Protein AF-A0A2E3WMD5-F1 (afdb_monomer_lite)

Radius of gyration: 21.31 Å; chains: 1; bounding box: 66×45×69 Å

Sequence (308 aa):
MGFLNPSPIIGAVLIILFISLAVFFFYGVFQRGEKFKSMISMIIFATVGFQLFHVFEHGLQLGYWTFNPDAKPWLTPWAESGVSGLAYFCDLTGTQLSKVNKCGAELLHLVGNGIYLVGVSAMFIVAKRSNIKDPVFSGNLFFQGFHFVEHCTLTLTLLINGKAWGFSTLFGQLSGSELSTYRVWWHFSINAIATILGILALRRLYLGSHLSVSPDTGAKLLGERRLNLAWIIAIGVTVLEGPPLLIANLTGEPASQELLARNFLLQDIFDKGEWWQVFDPYVIAAILSVAFLFRRLNRQKMPNPLPH

Foldseek 3Di:
DDPDPCLQVLQVVLVCVLVVLLVLLVVLLPDDDLSNQASLLVLLVVLLVLLVVVLVQLVVQLVVCVVPLQDFRDGDPSLQSQLSNNLVVLVVLVQPPVLSSVLSNLVSQLSSLSSNLSNLVSLLSLCVVVVNPACLSVLLNLLSVLSNVLSVQQNVCCSPVVGGAGVLCLGVQFDHSLSRLSNSLVSSLSSVLSSVSSVVSSVVCALVVSHSHHDDPVVVPPDDDPDLSLVVSVCSCCVRNVVSNVCSVVPPDGPDPPPPPPDDDDPPPDDDDDPCSCVPVSVVVVVVSSVVSSCSNVVSPDPDDPDD

pLDDT: mean 80.72, std 16.62, range [39.62, 98.62]

Structure (mmCIF, N/CA/C/O backbone):
data_AF-A0A2E3WMD5-F1
#
_entry.id   AF-A0A2E3WMD5-F1
#
loop_
_atom_site.group_PDB
_atom_site.id
_atom_site.type_symbol
_atom_site.label_atom_id
_atom_site.label_alt_id
_atom_site.label_comp_id
_atom_site.label_asym_id
_atom_site.label_entity_id
_atom_site.label_seq_id
_atom_site.pdbx_PDB_ins_code
_atom_site.Cartn_x
_atom_site.Cartn_y
_atom_site.Cartn_z
_atom_site.occupancy
_atom_site.B_iso_or_equiv
_atom_site.auth_seq_id
_atom_site.auth_comp_id
_atom_site.auth_asym_id
_atom_site.auth_atom_id
_atom_site.pdbx_PDB_model_num
ATOM 1 N N . MET A 1 1 ? 5.194 23.530 -28.597 1.00 43.78 1 MET A N 1
ATOM 2 C CA . MET A 1 1 ? 5.094 22.826 -27.301 1.00 43.78 1 MET A CA 1
ATOM 3 C C . MET A 1 1 ? 3.794 23.279 -26.656 1.00 43.78 1 MET A C 1
ATOM 5 O O . MET A 1 1 ? 3.679 24.447 -26.316 1.00 43.78 1 MET A O 1
ATOM 9 N N . GLY A 1 2 ? 2.764 22.431 -26.701 1.00 44.19 2 GLY A N 1
ATOM 10 C CA . GLY A 1 2 ? 1.379 22.821 -26.416 1.00 44.19 2 GLY A CA 1
ATOM 11 C C . GLY A 1 2 ? 1.118 23.019 -24.924 1.00 44.19 2 GLY A C 1
ATOM 12 O O . GLY A 1 2 ? 1.500 22.184 -24.113 1.00 44.19 2 GLY A O 1
ATOM 13 N N . PHE A 1 3 ? 0.435 24.108 -24.584 1.00 45.88 3 PHE A N 1
ATOM 14 C CA . PHE A 1 3 ? 0.128 24.591 -23.231 1.00 45.88 3 PHE A CA 1
ATOM 15 C C . PHE A 1 3 ? -0.796 23.692 -22.378 1.00 45.88 3 PHE A C 1
ATOM 17 O O . PHE A 1 3 ? -1.271 24.127 -21.335 1.00 45.88 3 PHE A O 1
ATOM 24 N N . LEU A 1 4 ? -1.054 22.443 -22.772 1.00 59.22 4 LEU A N 1
ATOM 25 C CA . LEU A 1 4 ? -1.943 21.527 -22.051 1.00 59.22 4 LEU A CA 1
ATOM 26 C C . LEU A 1 4 ? -1.361 20.108 -22.029 1.00 59.22 4 LEU A C 1
ATOM 28 O O . LEU A 1 4 ? -1.979 19.175 -22.529 1.00 59.22 4 LEU A O 1
ATOM 32 N N . ASN A 1 5 ? -0.160 19.923 -21.472 1.00 68.19 5 ASN A N 1
ATOM 33 C CA . ASN A 1 5 ? 0.212 18.592 -20.992 1.00 68.19 5 ASN A CA 1
ATOM 34 C C . ASN A 1 5 ? -0.546 18.375 -19.668 1.00 68.19 5 ASN A C 1
ATOM 36 O O . ASN A 1 5 ? -0.239 19.076 -18.705 1.00 68.19 5 ASN A O 1
ATOM 40 N N . PRO A 1 6 ? -1.543 17.473 -19.589 1.00 78.62 6 PRO A N 1
ATOM 41 C CA . PRO A 1 6 ? -2.299 17.255 -18.357 1.00 78.62 6 PRO A CA 1
ATOM 42 C C . PRO A 1 6 ? -1.483 16.509 -17.292 1.00 78.62 6 PRO A C 1
ATOM 44 O O . PRO A 1 6 ? -1.879 16.489 -16.128 1.00 78.62 6 PRO A O 1
ATOM 47 N N . SER A 1 7 ? -0.341 15.916 -17.654 1.00 80.25 7 SER A N 1
ATOM 48 C CA . SER A 1 7 ? 0.441 15.059 -16.755 1.00 80.25 7 SER A CA 1
ATOM 49 C C . SER A 1 7 ? 0.840 15.769 -15.450 1.00 80.25 7 SER A C 1
ATOM 51 O O . SER A 1 7 ? 0.506 15.246 -14.386 1.00 80.25 7 SER A O 1
ATOM 53 N N . PRO A 1 8 ? 1.437 16.981 -15.455 1.00 87.12 8 PRO A N 1
ATOM 54 C CA . PRO A 1 8 ? 1.790 17.683 -14.217 1.00 87.12 8 PRO A CA 1
ATOM 55 C C . PRO A 1 8 ? 0.585 17.944 -13.306 1.00 87.12 8 PRO A C 1
ATOM 57 O O . PRO A 1 8 ? 0.711 17.895 -12.084 1.00 87.12 8 PRO A O 1
ATOM 60 N N . ILE A 1 9 ? -0.594 18.184 -13.892 1.00 89.38 9 ILE A N 1
ATOM 61 C CA . ILE A 1 9 ? -1.838 18.403 -13.144 1.00 89.38 9 ILE A CA 1
ATOM 62 C C . ILE A 1 9 ? -2.244 17.114 -12.428 1.00 89.38 9 ILE A C 1
ATOM 64 O O . ILE A 1 9 ? -2.559 17.155 -11.243 1.00 89.38 9 ILE A O 1
ATOM 68 N N . ILE A 1 10 ? -2.184 15.964 -13.105 1.00 89.75 10 ILE A N 1
ATOM 69 C CA . ILE A 1 10 ? -2.494 14.660 -12.499 1.00 89.75 10 ILE A CA 1
ATOM 70 C C . ILE A 1 10 ? -1.530 14.358 -11.346 1.00 89.75 10 ILE A C 1
ATOM 72 O O . ILE A 1 10 ? -1.974 13.995 -10.257 1.00 89.75 10 ILE A O 1
ATOM 76 N N . GLY A 1 11 ? -0.225 14.571 -11.547 1.00 90.88 11 GLY A N 1
ATOM 77 C CA . GLY A 1 11 ? 0.771 14.401 -10.487 1.00 90.88 11 GLY A CA 1
ATOM 78 C C . GLY A 1 11 ? 0.503 15.309 -9.282 1.00 90.88 11 GLY A C 1
ATOM 79 O O . GLY A 1 11 ? 0.499 14.842 -8.142 1.00 90.88 11 GLY A O 1
ATOM 80 N N . ALA A 1 12 ? 0.190 16.587 -9.523 1.00 92.69 12 ALA A N 1
ATOM 81 C CA . ALA A 1 12 ? -0.168 17.533 -8.468 1.00 92.69 12 ALA A CA 1
ATOM 82 C C . ALA A 1 12 ? -1.431 17.100 -7.711 1.00 92.69 12 ALA A C 1
ATOM 84 O O . ALA A 1 12 ? -1.450 17.148 -6.484 1.00 92.69 12 ALA A O 1
ATOM 85 N N . VAL A 1 13 ? -2.466 16.635 -8.417 1.00 92.88 13 VAL A N 1
ATOM 86 C CA . VAL A 1 13 ? -3.709 16.133 -7.810 1.00 92.88 13 VAL A CA 1
ATOM 87 C C . VAL A 1 13 ? -3.429 14.950 -6.885 1.00 92.88 13 VAL A C 1
ATOM 89 O O . VAL A 1 13 ? -3.945 14.931 -5.770 1.00 92.88 13 VAL A O 1
ATOM 92 N N . LEU A 1 14 ? -2.584 13.999 -7.293 1.00 94.06 14 LEU A N 1
ATOM 93 C CA . LEU A 1 14 ? -2.210 12.849 -6.461 1.00 94.06 14 LEU A CA 1
ATOM 94 C C . LEU A 1 14 ? -1.463 13.277 -5.187 1.00 94.06 14 LEU A C 1
ATOM 96 O O . LEU A 1 14 ? -1.790 12.815 -4.091 1.00 94.06 14 LEU A O 1
ATOM 100 N N . ILE A 1 15 ? -0.507 14.203 -5.311 1.00 94.75 15 ILE A N 1
ATOM 101 C CA . ILE A 1 15 ? 0.237 14.754 -4.168 1.00 94.75 15 ILE A CA 1
ATOM 102 C C . ILE A 1 15 ? -0.707 15.507 -3.219 1.00 94.75 15 ILE A C 1
ATOM 104 O O . ILE A 1 15 ? -0.694 15.271 -2.010 1.00 94.75 15 ILE A O 1
ATOM 108 N N . ILE A 1 16 ? -1.563 16.383 -3.756 1.00 96.06 16 ILE A N 1
ATOM 109 C CA . ILE A 1 16 ? -2.527 17.170 -2.976 1.00 96.06 16 ILE A CA 1
ATOM 110 C C . ILE A 1 16 ? -3.530 16.255 -2.278 1.00 96.06 16 ILE A C 1
ATOM 112 O O . ILE A 1 16 ? -3.842 16.497 -1.113 1.00 96.06 16 ILE A O 1
ATOM 116 N N . LEU A 1 17 ? -4.018 15.206 -2.945 1.00 93.94 17 LEU A N 1
ATOM 117 C CA . LEU A 1 17 ? -4.922 14.219 -2.357 1.00 93.94 17 LEU A CA 1
ATOM 118 C C . LEU A 1 17 ? -4.286 13.564 -1.129 1.00 93.94 17 LEU A C 1
ATOM 120 O O . LEU A 1 17 ? -4.902 13.533 -0.062 1.00 93.94 17 LEU A O 1
ATOM 124 N N . PHE A 1 18 ? -3.046 13.088 -1.258 1.00 96.44 18 PHE A N 1
ATOM 125 C CA . PHE A 1 18 ? -2.323 12.476 -0.147 1.00 96.44 18 PHE A CA 1
ATOM 126 C C . PHE A 1 18 ? -2.102 13.454 1.013 1.00 96.44 18 PHE A C 1
ATOM 128 O O . PHE A 1 18 ? -2.462 13.142 2.151 1.00 96.44 18 PHE A O 1
ATOM 135 N N . ILE A 1 19 ? -1.578 14.652 0.734 1.00 96.81 19 ILE A N 1
ATOM 136 C CA . ILE A 1 19 ? -1.328 15.675 1.762 1.00 96.81 19 ILE A CA 1
ATOM 137 C C . ILE A 1 19 ? -2.634 16.064 2.458 1.00 96.81 19 ILE A C 1
ATOM 139 O O . ILE A 1 19 ? -2.687 16.133 3.685 1.00 96.81 19 ILE A O 1
ATOM 143 N N . SER A 1 20 ? -3.704 16.271 1.692 1.00 94.69 20 SER A N 1
ATOM 144 C CA . SER A 1 20 ? -5.012 16.656 2.222 1.00 94.69 20 SER A CA 1
ATOM 145 C C . SER A 1 20 ? -5.575 15.571 3.139 1.00 94.69 20 SER A C 1
ATOM 147 O O . SER A 1 20 ? -6.008 15.878 4.248 1.00 94.69 20 SER A O 1
ATOM 149 N N . LEU A 1 21 ? -5.509 14.296 2.737 1.00 96.38 21 LEU A N 1
ATOM 150 C CA . LEU A 1 21 ? -5.908 13.170 3.588 1.00 96.38 21 LEU A CA 1
ATOM 151 C C . LEU A 1 21 ? -5.087 13.100 4.879 1.00 96.38 21 LEU A C 1
ATOM 153 O O . LEU A 1 21 ? -5.663 12.898 5.949 1.00 96.38 21 LEU A O 1
ATOM 157 N N . ALA A 1 22 ? -3.770 13.312 4.809 1.00 97.25 22 ALA A N 1
ATOM 158 C CA . ALA A 1 22 ? -2.912 13.350 5.991 1.00 97.25 22 ALA A CA 1
ATOM 159 C C . ALA A 1 22 ? -3.290 14.507 6.936 1.00 97.25 22 ALA A C 1
ATOM 161 O O . ALA A 1 22 ? -3.436 14.297 8.142 1.00 97.25 22 ALA A O 1
ATOM 162 N N . VAL A 1 23 ? -3.524 15.711 6.407 1.00 97.50 23 VAL A N 1
ATOM 163 C CA . VAL A 1 23 ? -3.964 16.880 7.189 1.00 97.50 23 VAL A CA 1
ATOM 164 C C . VAL A 1 23 ? -5.319 16.622 7.851 1.00 97.50 23 VAL A C 1
ATOM 166 O O . VAL A 1 23 ? -5.461 16.835 9.058 1.00 97.50 23 VAL A O 1
ATOM 169 N N . PHE A 1 24 ? -6.303 16.108 7.104 1.00 96.56 24 PHE A N 1
ATOM 170 C CA . PHE A 1 24 ? -7.614 15.753 7.656 1.00 96.56 24 PHE A CA 1
ATOM 171 C C . PHE A 1 24 ? -7.519 14.664 8.720 1.00 96.56 24 PHE A C 1
ATOM 173 O O . PHE A 1 24 ? -8.242 14.724 9.715 1.00 96.56 24 PHE A O 1
ATOM 180 N N . PHE A 1 25 ? -6.616 13.700 8.551 1.00 97.88 25 PHE A N 1
ATOM 181 C CA . PHE A 1 25 ? -6.327 12.694 9.563 1.00 97.88 25 PHE A CA 1
ATOM 182 C C . PHE A 1 25 ? -5.795 13.318 10.849 1.00 97.88 25 PHE A C 1
ATOM 184 O O . PHE A 1 25 ? -6.382 13.089 11.906 1.00 97.88 25 PHE A O 1
ATOM 191 N N . PHE A 1 26 ? -4.751 14.148 10.781 1.00 98.06 26 PHE A N 1
ATOM 192 C CA . PHE A 1 26 ? -4.213 14.806 11.973 1.00 98.06 26 PHE A CA 1
ATOM 193 C C . PHE A 1 26 ? -5.266 15.681 12.652 1.00 98.06 26 PHE A C 1
ATOM 195 O O . PHE A 1 26 ? -5.488 15.543 13.855 1.00 98.06 26 PHE A O 1
ATOM 202 N N . TYR A 1 27 ? -5.988 16.504 11.889 1.00 97.50 27 TYR A N 1
ATOM 203 C CA . TYR A 1 27 ? -7.092 17.307 12.416 1.00 97.50 27 TYR A CA 1
ATOM 204 C C . TYR A 1 27 ? -8.181 16.435 13.069 1.00 97.50 27 TYR A C 1
ATOM 206 O O . TYR A 1 27 ? -8.652 16.751 14.165 1.00 97.50 27 TYR A O 1
ATOM 214 N N . GLY A 1 28 ? -8.531 15.308 12.441 1.00 97.31 28 GLY A N 1
ATOM 215 C CA . GLY A 1 28 ? -9.488 14.319 12.936 1.00 97.31 28 GLY A CA 1
ATOM 216 C C . GLY A 1 28 ? -9.054 13.675 14.251 1.00 97.31 28 GLY A C 1
ATOM 217 O O . GLY A 1 28 ? -9.866 13.553 15.166 1.00 97.31 28 GLY A O 1
ATOM 218 N N . VAL A 1 29 ? -7.770 13.332 14.401 1.00 97.06 29 VAL A N 1
ATOM 219 C CA . VAL A 1 29 ? -7.211 12.755 15.635 1.00 97.06 29 VAL A CA 1
ATOM 220 C C . VAL A 1 29 ? -7.398 13.694 16.829 1.00 97.06 29 VAL A C 1
ATOM 222 O O . VAL A 1 29 ? -7.661 13.217 17.933 1.00 97.06 29 VAL A O 1
ATOM 225 N N . PHE A 1 30 ? -7.338 15.012 16.644 1.00 97.44 30 PHE A N 1
ATOM 226 C CA . PHE A 1 30 ? -7.562 15.967 17.737 1.00 97.44 30 PHE A CA 1
ATOM 227 C C . PHE A 1 30 ? -9.041 16.178 18.097 1.00 97.44 30 PHE A C 1
ATOM 229 O O . PHE A 1 30 ? -9.336 16.740 19.154 1.00 97.44 30 PHE A O 1
ATOM 236 N N . GLN A 1 31 ? -9.979 15.685 17.285 1.00 97.81 31 GLN A N 1
ATOM 237 C CA . GLN A 1 31 ? -11.404 15.758 17.600 1.00 97.81 31 GLN A CA 1
ATOM 238 C C . GLN A 1 31 ? -11.807 14.777 18.712 1.00 97.81 31 GLN A C 1
ATOM 240 O O . GLN A 1 31 ? -11.095 13.824 19.056 1.00 97.81 31 GLN A O 1
ATOM 245 N N . ARG A 1 32 ? -13.007 14.998 19.262 1.00 95.75 32 ARG A N 1
ATOM 246 C CA . ARG A 1 32 ? -13.639 14.160 20.293 1.00 95.75 32 ARG A CA 1
ATOM 247 C C . ARG A 1 32 ? -15.078 13.799 19.911 1.00 95.75 32 ARG A C 1
ATOM 249 O O . ARG A 1 32 ? -15.679 14.445 19.052 1.00 95.75 32 ARG A O 1
ATOM 256 N N . GLY A 1 33 ? -15.619 12.772 20.567 1.00 95.00 33 GLY A N 1
ATOM 257 C CA . GLY A 1 33 ? -17.015 12.348 20.417 1.00 95.00 33 GLY A CA 1
ATOM 258 C C . GLY A 1 33 ? -17.391 11.989 18.977 1.00 95.00 33 GLY A C 1
ATOM 259 O O . GLY A 1 33 ? -16.613 11.364 18.256 1.00 95.00 33 GLY A O 1
ATOM 260 N N . GLU A 1 34 ? -18.579 12.415 18.552 1.00 93.94 34 GLU A N 1
ATOM 261 C CA . GLU A 1 34 ? -19.132 12.092 17.230 1.00 93.94 34 GLU A CA 1
ATOM 262 C C . GLU A 1 34 ? -18.363 12.736 16.069 1.00 93.94 34 GLU A C 1
ATOM 264 O O . GLU A 1 34 ? -18.232 12.128 15.007 1.00 93.94 34 GLU A O 1
ATOM 269 N N . LYS A 1 35 ? -17.755 13.915 16.276 1.00 94.81 35 LYS A N 1
ATOM 270 C CA . LYS A 1 35 ? -16.901 14.548 15.255 1.00 94.81 35 LYS A CA 1
ATOM 271 C C . LYS A 1 35 ? -15.685 13.681 14.926 1.00 94.81 35 LYS A C 1
ATOM 273 O O . LYS A 1 35 ? -15.398 13.462 13.753 1.00 94.81 35 LYS A O 1
ATOM 278 N N . PHE A 1 36 ? -15.018 13.138 15.951 1.00 96.31 36 PHE A N 1
ATOM 279 C CA . PHE A 1 36 ? -13.919 12.183 15.770 1.00 96.31 36 PHE A CA 1
ATOM 280 C C . PHE A 1 36 ? -14.379 10.950 14.993 1.00 96.31 36 PHE A C 1
ATOM 282 O O . PHE A 1 36 ? -13.765 10.603 13.987 1.00 96.31 36 PHE A O 1
ATOM 289 N N . LYS A 1 37 ? -15.473 10.310 15.432 1.00 94.38 37 LYS A N 1
ATOM 290 C CA . LYS A 1 37 ? -15.985 9.099 14.781 1.00 94.38 37 LYS A CA 1
ATOM 291 C C . LYS A 1 37 ? -16.317 9.348 13.316 1.00 94.38 37 LYS A C 1
ATOM 293 O O . LYS A 1 37 ? -15.873 8.574 12.478 1.00 94.38 37 LYS A O 1
ATOM 298 N N . SER A 1 38 ? -17.050 10.417 13.006 1.00 94.81 38 SER A N 1
ATOM 299 C CA . SER A 1 38 ? -17.464 10.743 11.638 1.00 94.81 38 SER A CA 1
ATOM 300 C C . SER A 1 38 ? -16.264 10.964 10.717 1.00 94.81 38 SER A C 1
ATOM 302 O O . SER A 1 38 ? -16.113 10.275 9.707 1.00 94.81 38 SER A O 1
ATOM 304 N N . MET A 1 39 ? -15.345 11.844 11.119 1.00 96.38 39 MET A N 1
ATOM 305 C CA . MET A 1 39 ? -14.166 12.169 10.319 1.00 96.38 39 MET A CA 1
ATOM 306 C C . MET A 1 39 ? -13.254 10.967 10.095 1.00 96.38 39 MET A C 1
ATOM 308 O O . MET A 1 39 ? -12.830 10.701 8.972 1.00 96.38 39 MET A O 1
ATOM 312 N N . ILE A 1 40 ? -12.957 10.226 11.161 1.00 97.31 40 ILE A N 1
ATOM 313 C CA . ILE A 1 40 ? -12.068 9.074 11.071 1.00 97.31 40 ILE A CA 1
ATOM 314 C C . ILE A 1 40 ? -12.726 7.933 10.292 1.00 97.31 40 ILE A C 1
ATOM 316 O O . ILE A 1 40 ? -12.045 7.281 9.507 1.00 97.31 40 ILE A O 1
ATOM 320 N N . SER A 1 41 ? -14.041 7.731 10.423 1.00 95.88 41 SER A N 1
ATOM 321 C CA . SER A 1 41 ? -14.763 6.740 9.614 1.00 95.88 41 SER A CA 1
ATOM 322 C C . SER A 1 41 ? -14.680 7.076 8.129 1.00 95.88 41 SER A C 1
ATOM 324 O O . SER A 1 41 ? -14.338 6.205 7.338 1.00 95.88 41 SER A O 1
ATOM 326 N N . MET A 1 42 ? -14.913 8.338 7.752 1.00 96.25 42 MET A N 1
ATOM 327 C CA . MET A 1 42 ? -14.782 8.793 6.364 1.00 96.25 42 MET A CA 1
ATOM 328 C C . MET A 1 42 ? -13.378 8.517 5.805 1.00 96.25 42 MET A C 1
ATOM 330 O O . MET A 1 42 ? -13.257 7.968 4.713 1.00 96.25 42 MET A O 1
ATOM 334 N N . ILE A 1 43 ? -12.324 8.826 6.569 1.00 97.62 43 ILE A N 1
ATOM 335 C CA . ILE A 1 43 ? -10.935 8.542 6.173 1.00 97.62 43 ILE A CA 1
ATOM 336 C C . ILE A 1 43 ? -10.713 7.037 5.999 1.00 97.62 43 ILE A C 1
ATOM 338 O O . ILE A 1 43 ? -10.148 6.620 4.990 1.00 97.62 43 ILE A O 1
ATOM 342 N N . ILE A 1 44 ? -11.168 6.213 6.948 1.00 98.00 44 ILE A N 1
ATOM 343 C CA . ILE A 1 44 ? -11.022 4.754 6.879 1.00 98.00 44 ILE A CA 1
ATOM 344 C C . ILE A 1 44 ? -11.715 4.202 5.625 1.00 98.00 44 ILE A C 1
ATOM 346 O O . ILE A 1 44 ? -11.096 3.453 4.876 1.00 98.00 44 ILE A O 1
ATOM 350 N N . PHE A 1 45 ? -12.965 4.586 5.355 1.00 96.31 45 PHE A N 1
ATOM 351 C CA . PHE A 1 45 ? -13.688 4.102 4.175 1.00 96.31 45 PHE A CA 1
ATOM 352 C C . PHE A 1 45 ? -13.045 4.569 2.865 1.00 96.31 45 PHE A C 1
ATOM 354 O O . PHE A 1 45 ? -12.867 3.755 1.961 1.00 96.31 45 PHE A O 1
ATOM 361 N N . ALA A 1 46 ? -12.642 5.841 2.771 1.00 95.25 46 ALA A N 1
ATOM 362 C CA . ALA A 1 46 ? -11.991 6.375 1.576 1.00 95.25 46 ALA A CA 1
ATOM 363 C C . ALA A 1 46 ? -10.662 5.662 1.275 1.00 95.25 46 ALA A C 1
ATOM 365 O O . ALA A 1 46 ? -10.411 5.256 0.144 1.00 95.25 46 ALA A O 1
ATOM 366 N N . THR A 1 47 ? -9.826 5.461 2.294 1.00 97.69 47 THR A N 1
ATOM 367 C CA . THR A 1 47 ? -8.502 4.832 2.146 1.00 97.69 47 THR A CA 1
ATOM 368 C C . THR A 1 47 ? -8.579 3.324 1.905 1.00 97.69 47 THR A C 1
ATOM 370 O O . THR A 1 47 ? -7.793 2.801 1.119 1.00 97.69 47 THR A O 1
ATOM 373 N N . VAL A 1 48 ? -9.542 2.614 2.506 1.00 96.75 48 VAL A N 1
ATOM 374 C CA . VAL A 1 48 ? -9.801 1.198 2.186 1.00 96.75 48 VAL A CA 1
ATOM 375 C C . VAL A 1 48 ? -10.361 1.054 0.770 1.00 96.75 48 VAL A C 1
ATOM 377 O O . VAL A 1 48 ? -9.927 0.168 0.040 1.00 96.75 48 VAL A O 1
ATOM 380 N N . GLY A 1 49 ? -11.271 1.940 0.349 1.00 93.88 49 GLY A N 1
ATOM 381 C CA . GLY A 1 49 ? -11.767 1.981 -1.030 1.00 93.88 49 GLY A CA 1
ATOM 382 C C . GLY A 1 49 ? -10.645 2.218 -2.044 1.00 93.88 49 GLY A C 1
ATOM 383 O O . GLY A 1 49 ? -10.547 1.498 -3.035 1.00 93.88 49 GLY A O 1
ATOM 384 N N . PHE A 1 50 ? -9.745 3.162 -1.754 1.00 95.44 50 PHE A N 1
ATOM 385 C CA . PHE A 1 50 ? -8.537 3.387 -2.548 1.00 95.44 50 PHE A CA 1
ATOM 386 C C . PHE A 1 50 ? -7.662 2.129 -2.624 1.00 95.44 50 PHE A C 1
ATOM 388 O O . PHE A 1 50 ? -7.251 1.735 -3.710 1.00 95.44 50 PHE A O 1
ATOM 395 N N . GLN A 1 51 ? -7.418 1.459 -1.494 1.00 96.75 51 GLN A N 1
ATOM 396 C CA . GLN A 1 51 ? -6.591 0.253 -1.467 1.00 96.75 51 GLN A CA 1
ATOM 397 C C . GLN A 1 51 ? -7.207 -0.906 -2.262 1.00 96.75 51 GLN A C 1
ATOM 399 O O . GLN A 1 51 ? -6.477 -1.637 -2.926 1.00 96.75 51 GLN A O 1
ATOM 404 N N . LEU A 1 52 ? -8.535 -1.061 -2.241 1.00 95.06 52 LEU A N 1
ATOM 405 C CA . LEU A 1 52 ? -9.239 -2.042 -3.074 1.00 95.06 52 LEU A CA 1
ATOM 406 C C . LEU A 1 52 ? -9.005 -1.785 -4.567 1.00 95.06 52 LEU A C 1
ATOM 408 O O . LEU A 1 52 ? -8.747 -2.720 -5.322 1.00 95.06 52 LEU A O 1
ATOM 412 N N . PHE A 1 53 ? -9.056 -0.522 -4.990 1.00 94.25 53 PHE A N 1
ATOM 413 C CA . PHE A 1 53 ? -8.723 -0.147 -6.361 1.00 94.25 53 PHE A CA 1
ATOM 414 C C . PHE A 1 53 ? -7.236 -0.379 -6.676 1.00 94.25 53 PHE A C 1
ATOM 416 O O . PHE A 1 53 ? -6.906 -0.898 -7.738 1.00 94.25 53 PHE A O 1
ATOM 423 N N . HIS A 1 54 ? -6.341 -0.057 -5.742 1.00 94.50 54 HIS A N 1
ATOM 424 C CA . HIS A 1 54 ? -4.896 -0.229 -5.898 1.00 94.50 54 HIS A CA 1
ATOM 425 C C . HIS A 1 54 ? -4.495 -1.704 -6.061 1.00 94.50 54 HIS A C 1
ATOM 427 O O . HIS A 1 54 ? -3.748 -2.042 -6.974 1.00 94.50 54 HIS A O 1
ATOM 433 N N . VAL A 1 55 ? -5.034 -2.610 -5.235 1.00 94.19 55 VAL A N 1
ATOM 434 C CA . VAL A 1 55 ? -4.781 -4.053 -5.395 1.00 94.19 55 VAL A CA 1
ATOM 435 C C . VAL A 1 55 ? -5.425 -4.609 -6.666 1.00 94.19 55 VAL A C 1
ATOM 437 O O . VAL A 1 55 ? -4.858 -5.503 -7.288 1.00 94.19 55 VAL A O 1
ATOM 440 N N . PHE A 1 56 ? -6.582 -4.081 -7.080 1.00 93.44 56 PHE A N 1
ATOM 441 C CA . PHE A 1 56 ? -7.198 -4.448 -8.354 1.00 93.44 56 PHE A CA 1
ATOM 442 C C . PHE A 1 56 ? -6.298 -4.072 -9.535 1.00 93.44 56 PHE A C 1
ATOM 444 O O . PHE A 1 56 ? -6.093 -4.894 -10.422 1.00 93.44 56 PHE A O 1
ATOM 451 N N . GLU A 1 57 ? -5.714 -2.873 -9.518 1.00 93.06 57 GLU A N 1
ATOM 452 C CA . GLU A 1 57 ? -4.765 -2.417 -10.535 1.00 93.06 57 GLU A CA 1
ATOM 453 C C . GLU A 1 57 ? -3.554 -3.359 -10.620 1.00 93.06 57 GLU A C 1
ATOM 455 O O . GLU A 1 57 ? -3.281 -3.900 -11.691 1.00 93.06 57 GLU A O 1
ATOM 460 N N . HIS A 1 58 ? -2.937 -3.690 -9.483 1.00 93.75 58 HIS A N 1
ATOM 461 C CA . HIS A 1 58 ? -1.867 -4.687 -9.433 1.00 93.75 58 HIS A CA 1
ATOM 462 C C . HIS A 1 58 ? -2.313 -6.075 -9.909 1.00 93.75 58 HIS A C 1
ATOM 464 O O . HIS A 1 58 ? -1.540 -6.781 -10.550 1.00 93.75 58 HIS A O 1
ATOM 470 N N . GLY A 1 59 ? -3.558 -6.468 -9.635 1.00 92.19 59 GLY A N 1
ATOM 471 C CA . GLY A 1 59 ? -4.141 -7.706 -10.147 1.00 92.19 59 GLY A CA 1
ATOM 472 C C . GLY A 1 59 ? -4.262 -7.712 -11.672 1.00 92.19 59 GLY A C 1
ATOM 473 O O . GLY A 1 59 ? -3.994 -8.736 -12.298 1.00 92.19 59 GLY A O 1
ATOM 474 N N . LEU A 1 60 ? -4.601 -6.574 -12.287 1.00 90.25 60 LEU A N 1
ATOM 475 C CA . LEU A 1 60 ? -4.608 -6.429 -13.743 1.00 90.25 60 LEU A CA 1
ATOM 476 C C . LEU A 1 60 ? -3.185 -6.489 -14.322 1.00 90.25 60 LEU A C 1
ATOM 478 O O . LEU A 1 60 ? -2.979 -7.167 -15.328 1.00 90.25 60 LEU A O 1
ATOM 482 N N . GLN A 1 61 ? -2.204 -5.839 -13.683 1.00 90.94 61 GLN A N 1
ATOM 483 C CA . GLN A 1 61 ? -0.793 -5.923 -14.088 1.00 90.94 61 GLN A CA 1
ATOM 484 C C . GLN A 1 61 ? -0.269 -7.358 -14.006 1.00 90.94 61 GLN A C 1
ATOM 486 O O . GLN A 1 61 ? 0.357 -7.846 -14.945 1.00 90.94 61 GLN A O 1
ATOM 491 N N . LEU A 1 62 ? -0.577 -8.055 -12.910 1.00 89.12 62 LEU A N 1
ATOM 492 C CA . LEU A 1 62 ? -0.232 -9.457 -12.713 1.00 89.12 62 LEU A CA 1
ATOM 493 C C . LEU A 1 62 ? -0.895 -10.358 -13.761 1.00 89.12 62 LEU A C 1
ATOM 495 O O . LEU A 1 62 ? -0.239 -11.233 -14.329 1.00 89.12 62 LEU A O 1
ATOM 499 N N . GLY A 1 63 ? -2.179 -10.131 -14.047 1.00 87.94 63 GLY A N 1
ATOM 500 C CA . GLY A 1 63 ? -2.909 -10.849 -15.087 1.00 87.94 63 GLY A CA 1
ATOM 501 C C . GLY A 1 63 ? -2.263 -10.661 -16.458 1.00 87.94 63 GLY A C 1
ATOM 502 O O . GLY A 1 63 ? -1.931 -11.645 -17.110 1.00 87.94 63 GLY A O 1
ATOM 503 N N . TYR A 1 64 ? -2.006 -9.414 -16.863 1.00 88.19 64 TYR A N 1
ATOM 504 C CA . TYR A 1 64 ? -1.296 -9.116 -18.109 1.00 88.19 64 TYR A CA 1
ATOM 505 C C . TYR A 1 64 ? 0.075 -9.797 -18.154 1.00 88.19 64 TYR A C 1
ATOM 507 O O . TYR A 1 64 ? 0.423 -10.406 -19.167 1.00 88.19 64 TYR A O 1
ATOM 515 N N . TRP A 1 65 ? 0.827 -9.727 -17.052 1.00 86.88 65 TRP A N 1
ATOM 516 C CA . TRP A 1 65 ? 2.163 -10.302 -16.960 1.00 86.88 65 TRP A CA 1
ATOM 517 C C . TRP A 1 65 ? 2.170 -11.816 -17.128 1.00 86.88 65 TRP A C 1
ATOM 519 O O . TRP A 1 65 ? 2.984 -12.352 -17.871 1.00 86.88 65 TRP A O 1
ATOM 529 N N . THR A 1 66 ? 1.202 -12.494 -16.516 1.00 83.06 66 THR A N 1
ATOM 530 C CA . THR A 1 66 ? 1.037 -13.951 -16.619 1.00 83.06 66 THR A CA 1
ATOM 531 C C . THR A 1 66 ? 0.897 -14.414 -18.072 1.00 83.06 66 THR A C 1
ATOM 533 O O . THR A 1 66 ? 1.359 -15.498 -18.417 1.00 83.06 66 THR A O 1
ATOM 536 N N . PHE A 1 67 ? 0.296 -13.594 -18.939 1.00 85.00 67 PHE A N 1
ATOM 537 C CA . PHE A 1 67 ? 0.141 -13.902 -20.364 1.00 85.00 67 PHE A CA 1
ATOM 538 C C . PHE A 1 67 ? 1.258 -13.342 -21.252 1.00 85.00 67 PHE A C 1
ATOM 540 O O . PHE A 1 67 ? 1.310 -13.682 -22.430 1.00 85.00 67 PHE A O 1
ATOM 547 N N . ASN A 1 68 ? 2.133 -12.483 -20.721 1.00 83.25 68 ASN A N 1
ATOM 548 C CA . ASN A 1 68 ? 3.162 -11.787 -21.493 1.00 83.25 68 ASN A CA 1
ATOM 549 C C . ASN A 1 68 ? 4.486 -11.650 -20.708 1.00 83.25 68 ASN A C 1
ATOM 551 O O . ASN A 1 68 ? 4.964 -10.524 -20.587 1.00 83.25 68 ASN A O 1
ATOM 555 N N . PRO A 1 69 ? 5.093 -12.741 -20.195 1.00 78.25 69 PRO A N 1
ATOM 556 C CA . PRO A 1 69 ? 6.223 -12.710 -19.252 1.00 78.25 69 PRO A CA 1
ATOM 557 C C . PRO A 1 69 ? 7.572 -12.243 -19.833 1.00 78.25 69 PRO A C 1
ATOM 559 O O . PRO A 1 69 ? 8.569 -12.214 -19.119 1.00 78.25 69 PRO A O 1
ATOM 562 N N . ASP A 1 70 ? 7.617 -11.853 -21.106 1.00 77.94 70 ASP A N 1
ATOM 563 C CA . ASP A 1 70 ? 8.801 -11.249 -21.737 1.00 77.94 70 ASP A CA 1
ATOM 564 C C . ASP A 1 70 ? 8.567 -9.776 -22.117 1.00 77.94 70 ASP A C 1
ATOM 566 O O . ASP A 1 70 ? 9.459 -9.080 -22.607 1.00 77.94 70 ASP A O 1
ATOM 570 N N . ALA A 1 71 ? 7.348 -9.272 -21.909 1.00 78.75 71 ALA A N 1
ATOM 571 C CA . ALA A 1 71 ? 7.006 -7.888 -22.192 1.00 78.75 71 ALA A CA 1
ATOM 572 C C . ALA A 1 71 ? 7.545 -6.931 -21.114 1.00 78.75 71 ALA A C 1
ATOM 574 O O . ALA A 1 71 ? 8.009 -7.305 -20.039 1.00 78.75 71 ALA A O 1
ATOM 575 N N . LYS A 1 72 ? 7.451 -5.628 -21.373 1.00 81.31 72 LYS A N 1
ATOM 576 C CA . LYS A 1 72 ? 7.605 -4.652 -20.288 1.00 81.31 72 LYS A CA 1
ATOM 577 C C . LYS A 1 72 ? 6.389 -4.739 -19.357 1.00 81.31 72 LYS A C 1
ATOM 579 O O . LYS A 1 72 ? 5.288 -4.978 -19.865 1.00 81.31 72 LYS A O 1
ATOM 584 N N . PRO A 1 73 ? 6.550 -4.487 -18.041 1.00 81.69 73 PRO A N 1
ATOM 585 C CA . PRO A 1 73 ? 5.420 -4.352 -17.133 1.00 81.69 73 PRO A CA 1
ATOM 586 C C . PRO A 1 73 ? 4.396 -3.377 -17.702 1.00 81.69 73 PRO A C 1
ATOM 588 O O . PRO A 1 73 ? 4.721 -2.231 -18.024 1.00 81.69 73 PRO A O 1
ATOM 591 N N . TRP A 1 74 ? 3.174 -3.863 -17.873 1.00 89.56 74 TRP A N 1
ATOM 592 C CA . TRP A 1 74 ? 2.082 -3.049 -18.373 1.00 89.56 74 TRP A CA 1
ATOM 593 C C . TRP A 1 74 ? 1.531 -2.174 -17.254 1.00 89.56 74 TRP A C 1
ATOM 595 O O . TRP A 1 74 ? 1.407 -2.613 -16.113 1.00 89.56 74 TRP A O 1
ATOM 605 N N . LEU A 1 75 ? 1.187 -0.940 -17.607 1.00 88.44 75 LEU A N 1
ATOM 606 C CA . LEU A 1 75 ? 0.468 -0.014 -16.750 1.00 88.44 75 LEU A CA 1
ATOM 607 C C . LEU A 1 75 ? -0.912 0.212 -17.353 1.00 88.44 75 LEU A C 1
ATOM 609 O O . LEU A 1 75 ? -1.057 0.429 -18.556 1.00 88.44 75 LEU A O 1
ATOM 613 N N . THR A 1 76 ? -1.932 0.209 -16.504 1.00 88.38 76 THR A N 1
ATOM 614 C CA . THR A 1 76 ? -3.258 0.688 -16.900 1.00 88.38 76 THR A CA 1
ATOM 615 C C . THR A 1 76 ? -3.192 2.163 -17.340 1.00 88.38 76 THR A C 1
ATOM 617 O O . THR A 1 76 ? -2.328 2.899 -16.857 1.00 88.38 76 THR A O 1
ATOM 620 N N . PRO A 1 77 ? -4.113 2.663 -18.190 1.00 88.69 77 PRO A N 1
ATOM 621 C CA . PRO A 1 77 ? -4.045 4.048 -18.680 1.00 88.69 77 PRO A CA 1
ATOM 622 C C . PRO A 1 77 ? -4.019 5.115 -17.572 1.00 88.69 77 PRO A C 1
ATOM 624 O O . PRO A 1 77 ? -3.366 6.154 -17.699 1.00 88.69 77 PRO A O 1
ATOM 627 N N . TRP A 1 78 ? -4.709 4.868 -16.454 1.00 86.62 78 TRP A N 1
ATOM 628 C CA . TRP A 1 78 ? -4.683 5.768 -15.299 1.00 86.62 78 TRP A CA 1
ATOM 629 C C . TRP A 1 78 ? -3.387 5.651 -14.493 1.00 86.62 78 TRP A C 1
ATOM 631 O O . TRP A 1 78 ? -2.888 6.674 -14.024 1.00 86.62 78 TRP A O 1
ATOM 641 N N . ALA A 1 79 ? -2.811 4.451 -14.359 1.00 89.88 79 ALA A N 1
ATOM 642 C CA . ALA A 1 79 ? -1.506 4.282 -13.731 1.00 89.88 79 ALA A CA 1
ATOM 643 C C . ALA A 1 79 ? -0.416 4.954 -14.573 1.00 89.88 79 ALA A C 1
ATOM 645 O O . ALA A 1 79 ? 0.373 5.719 -14.030 1.00 89.88 79 ALA A O 1
ATOM 646 N N . GLU A 1 80 ? -0.425 4.777 -15.895 1.00 90.38 80 GLU A N 1
ATOM 647 C CA . GLU A 1 80 ? 0.496 5.451 -16.816 1.00 90.38 80 GLU A CA 1
ATOM 648 C C . GLU A 1 80 ? 0.381 6.979 -16.726 1.00 90.38 80 GLU A C 1
ATOM 650 O O . GLU A 1 80 ? 1.394 7.679 -16.654 1.00 90.38 80 GLU A O 1
ATOM 655 N N . SER A 1 81 ? -0.845 7.502 -16.643 1.00 88.12 81 SER A N 1
ATOM 656 C CA . SER A 1 81 ? -1.087 8.934 -16.437 1.00 88.12 81 SER A CA 1
ATOM 657 C C . SER A 1 81 ? -0.549 9.423 -15.087 1.00 88.12 81 SER A C 1
ATOM 659 O O . SER A 1 81 ? 0.056 10.494 -15.010 1.00 88.12 81 SER A O 1
ATOM 661 N N . GLY A 1 82 ? -0.731 8.637 -14.022 1.00 90.75 82 GLY A N 1
ATOM 662 C CA . GLY A 1 82 ? -0.193 8.926 -12.692 1.00 90.75 82 GLY A CA 1
ATOM 663 C C . GLY A 1 82 ? 1.336 8.913 -12.660 1.00 90.75 82 GLY A C 1
ATOM 664 O O . GLY A 1 82 ? 1.944 9.864 -12.169 1.00 90.75 82 GLY A O 1
ATOM 665 N N . VAL A 1 83 ? 1.957 7.883 -13.247 1.00 93.31 83 VAL A N 1
ATOM 666 C CA . VAL A 1 83 ? 3.415 7.765 -13.398 1.00 93.31 83 VAL A CA 1
ATOM 667 C C . VAL A 1 83 ? 3.957 8.953 -14.175 1.00 93.31 83 VAL A C 1
ATOM 669 O O . VAL A 1 83 ? 4.855 9.626 -13.682 1.00 93.31 83 VAL A O 1
ATOM 672 N N . SER A 1 84 ? 3.386 9.255 -15.342 1.00 90.62 84 SER A N 1
ATOM 673 C CA . SER A 1 84 ? 3.812 10.375 -16.190 1.00 90.62 84 SER A CA 1
ATOM 674 C C . SER A 1 84 ? 3.660 11.720 -15.478 1.00 90.62 84 SER A C 1
ATOM 676 O O . SER A 1 84 ? 4.501 12.610 -15.613 1.00 90.62 84 SER A O 1
ATOM 678 N N . GLY A 1 85 ? 2.602 11.875 -14.682 1.00 91.69 85 GLY A N 1
ATOM 679 C CA . GLY A 1 85 ? 2.368 13.090 -13.919 1.00 91.69 85 GLY A CA 1
ATOM 680 C C . GLY A 1 85 ? 3.334 13.300 -12.764 1.00 91.69 85 GLY A C 1
ATOM 681 O O . GLY A 1 85 ? 3.797 14.417 -12.551 1.00 91.69 85 GLY A O 1
ATOM 682 N N . LEU A 1 86 ? 3.676 12.241 -12.035 1.00 93.31 86 LEU A N 1
ATOM 683 C CA . LEU A 1 86 ? 4.650 12.307 -10.943 1.00 93.31 86 LEU A CA 1
ATOM 684 C C . LEU A 1 86 ? 6.092 12.371 -11.462 1.00 93.31 86 LEU A C 1
ATOM 686 O O . LEU A 1 86 ? 6.922 13.075 -10.890 1.00 93.31 86 LEU A O 1
ATOM 690 N N . ALA A 1 87 ? 6.365 11.719 -12.591 1.00 92.25 87 ALA A N 1
ATOM 691 C CA . ALA A 1 87 ? 7.619 11.797 -13.332 1.00 92.25 87 ALA A CA 1
ATOM 692 C C . ALA A 1 87 ? 8.004 13.248 -13.665 1.00 92.25 87 ALA A C 1
ATOM 694 O O . ALA A 1 87 ? 9.164 13.618 -13.506 1.00 92.25 87 ALA A O 1
ATOM 695 N N . TYR A 1 88 ? 7.037 14.100 -14.024 1.00 90.06 88 TYR A N 1
ATOM 696 C CA . TYR A 1 88 ? 7.285 15.532 -14.231 1.00 90.06 88 TYR A CA 1
ATOM 697 C C . TYR A 1 88 ? 7.972 16.197 -13.026 1.00 90.06 88 TYR A C 1
ATOM 699 O O . TYR A 1 88 ? 8.921 16.957 -13.190 1.00 90.06 88 TYR A O 1
ATOM 707 N N . PHE A 1 89 ? 7.542 15.883 -11.801 1.00 88.44 89 PHE A N 1
ATOM 708 C CA . PHE A 1 89 ? 8.147 16.454 -10.595 1.00 88.44 89 PHE A CA 1
ATOM 709 C C . PHE A 1 89 ? 9.524 15.858 -10.288 1.00 88.44 89 PHE A C 1
ATOM 711 O O . PHE A 1 89 ? 10.371 16.558 -9.740 1.00 88.44 89 PHE A O 1
ATOM 718 N N . CYS A 1 90 ? 9.784 14.609 -10.682 1.00 87.31 90 CYS A N 1
ATOM 719 C CA . CYS A 1 90 ? 11.131 14.039 -10.623 1.00 87.31 90 CYS A CA 1
ATOM 720 C C . CYS A 1 90 ? 12.102 14.765 -11.561 1.00 87.31 90 CYS A C 1
ATOM 722 O O . CYS A 1 90 ? 13.246 15.015 -11.182 1.00 87.31 90 CYS A O 1
ATOM 724 N N . ASP A 1 91 ? 11.660 15.136 -12.761 1.00 85.75 91 ASP A N 1
ATOM 725 C CA . ASP A 1 91 ? 12.488 15.862 -13.731 1.00 85.75 91 ASP A CA 1
ATOM 726 C C . ASP A 1 91 ? 12.932 17.229 -13.182 1.00 85.75 91 ASP A C 1
ATOM 728 O O . ASP A 1 91 ? 14.106 17.592 -13.260 1.00 85.75 91 ASP A O 1
ATOM 732 N N . LEU A 1 92 ? 12.035 17.928 -12.470 1.00 83.38 92 LEU A N 1
ATOM 733 C CA . LEU A 1 92 ? 12.350 19.194 -11.791 1.00 83.38 92 LEU A CA 1
ATOM 734 C C . LEU A 1 92 ? 13.470 19.078 -10.744 1.00 83.38 92 LEU A C 1
ATOM 736 O O . LEU A 1 92 ? 14.110 20.077 -10.424 1.00 83.38 92 LEU A O 1
ATOM 740 N N . THR A 1 93 ? 13.725 17.880 -10.211 1.00 74.88 93 THR A N 1
ATOM 741 C CA . THR A 1 93 ? 14.813 17.646 -9.243 1.00 74.88 93 THR A CA 1
ATOM 742 C C . THR A 1 93 ? 16.178 17.403 -9.899 1.00 74.88 93 THR A C 1
ATOM 744 O O . THR A 1 93 ? 17.153 17.154 -9.194 1.00 74.88 93 THR A O 1
ATOM 747 N N . GLY A 1 94 ? 16.277 17.481 -11.233 1.00 67.62 94 GLY A N 1
ATOM 748 C CA . GLY A 1 94 ? 17.512 17.211 -11.977 1.00 67.62 94 GLY A CA 1
ATOM 749 C C . GLY A 1 94 ? 17.795 15.719 -12.172 1.00 67.62 94 GLY A C 1
ATOM 750 O O . GLY A 1 94 ? 18.932 15.327 -12.442 1.00 67.62 94 GLY A O 1
ATOM 751 N N . THR A 1 95 ? 16.774 14.869 -12.027 1.00 69.62 95 THR A N 1
ATOM 752 C CA . THR A 1 95 ? 16.894 13.431 -12.290 1.00 69.62 95 THR A CA 1
ATOM 753 C C . THR A 1 95 ? 17.169 13.201 -13.781 1.00 69.62 95 THR A C 1
ATOM 755 O O . THR A 1 95 ? 16.476 13.746 -14.631 1.00 69.62 95 THR A O 1
ATOM 758 N N . GLN A 1 96 ? 18.166 12.377 -14.129 1.00 68.12 96 GLN A N 1
ATOM 759 C CA . GLN A 1 96 ? 18.478 12.077 -15.538 1.00 68.12 96 GLN A CA 1
ATOM 760 C C . GLN A 1 96 ? 17.256 11.517 -16.284 1.00 68.12 96 GLN A C 1
ATOM 762 O O . GLN A 1 96 ? 16.567 10.645 -15.755 1.00 68.12 96 GLN A O 1
ATOM 767 N N . LEU A 1 97 ? 17.057 11.924 -17.544 1.00 62.41 97 LEU A N 1
ATOM 768 C CA . LEU A 1 97 ? 15.883 11.588 -18.369 1.00 62.41 97 LEU A CA 1
ATOM 769 C C . LEU A 1 97 ? 15.552 10.080 -18.414 1.00 62.41 97 LEU A C 1
ATOM 771 O O . LEU A 1 97 ? 14.390 9.688 -18.337 1.00 62.41 97 LEU A O 1
ATOM 775 N N . SER A 1 98 ? 16.569 9.210 -18.450 1.00 65.75 98 SER A N 1
ATOM 776 C CA . SER A 1 98 ? 16.409 7.743 -18.447 1.00 65.75 98 SER A CA 1
ATOM 777 C C . SER A 1 98 ? 15.844 7.164 -17.137 1.00 65.75 98 SER A C 1
ATOM 779 O O . SER A 1 98 ? 15.454 5.995 -17.086 1.00 65.75 98 SER A O 1
ATOM 781 N N . LYS A 1 99 ? 15.787 7.970 -16.072 1.00 76.25 99 LYS A N 1
ATOM 782 C CA . LYS A 1 99 ? 15.331 7.605 -14.722 1.00 76.25 99 LYS A CA 1
ATOM 783 C C . LYS A 1 99 ? 13.998 8.257 -14.349 1.00 76.25 99 LYS A C 1
ATOM 785 O O . LYS A 1 99 ? 13.379 7.834 -13.377 1.00 76.25 99 LYS A O 1
ATOM 790 N N . VAL A 1 100 ? 13.526 9.227 -15.134 1.00 80.62 100 VAL A N 1
ATOM 791 C CA . VAL A 1 100 ? 12.342 10.044 -14.826 1.00 80.62 100 VAL A CA 1
ATOM 792 C C . VAL A 1 100 ? 11.071 9.191 -14.709 1.00 80.62 100 VAL A C 1
ATOM 794 O O . VAL A 1 100 ? 10.366 9.281 -13.707 1.00 80.62 100 VAL A O 1
ATOM 797 N N . ASN A 1 101 ? 10.833 8.264 -15.645 1.00 85.69 101 ASN A N 1
ATOM 798 C CA . ASN A 1 101 ? 9.669 7.366 -15.578 1.00 85.69 101 ASN A CA 1
ATOM 799 C C . ASN A 1 101 ? 9.752 6.359 -14.424 1.00 85.69 101 ASN A C 1
ATOM 801 O O . ASN A 1 101 ? 8.742 6.066 -13.788 1.00 85.69 101 ASN A O 1
ATOM 805 N N . LYS A 1 102 ? 10.956 5.856 -14.115 1.00 89.69 102 LYS A N 1
ATOM 806 C CA . LYS A 1 102 ? 11.161 4.980 -12.951 1.00 89.69 102 LYS A CA 1
ATOM 807 C C . LYS A 1 102 ? 10.835 5.736 -11.663 1.00 89.69 102 LYS A C 1
ATOM 809 O O . LYS A 1 102 ? 10.149 5.203 -10.804 1.00 89.69 102 LYS A O 1
ATOM 814 N N . CYS A 1 103 ? 11.266 6.993 -11.564 1.00 90.69 103 CYS A N 1
ATOM 815 C CA . CYS A 1 103 ? 10.975 7.841 -10.413 1.00 90.69 103 CYS A CA 1
ATOM 816 C C . CYS A 1 103 ? 9.480 8.146 -10.287 1.00 90.69 103 CYS A C 1
ATOM 818 O O . CYS A 1 103 ? 8.935 8.044 -9.192 1.00 90.69 103 CYS A O 1
ATOM 820 N N . GLY A 1 104 ? 8.793 8.417 -11.401 1.00 93.62 104 GLY A N 1
ATOM 821 C CA . GLY A 1 104 ? 7.336 8.559 -11.415 1.00 93.62 104 GLY A CA 1
ATOM 822 C C . GLY A 1 104 ? 6.606 7.319 -10.890 1.00 93.62 104 GLY A C 1
ATOM 823 O O . GLY A 1 104 ? 5.661 7.458 -10.119 1.00 93.62 104 GLY A O 1
ATOM 824 N N . ALA A 1 105 ? 7.068 6.115 -11.245 1.00 93.81 105 ALA A N 1
ATOM 825 C CA . ALA A 1 105 ? 6.504 4.859 -10.745 1.00 93.81 105 ALA A CA 1
ATOM 826 C C . ALA A 1 105 ? 6.740 4.667 -9.239 1.00 93.81 105 ALA A C 1
ATOM 828 O O . ALA A 1 105 ? 5.793 4.372 -8.509 1.00 93.81 105 ALA A O 1
ATOM 829 N N . GLU A 1 106 ? 7.961 4.906 -8.748 1.00 94.44 106 GLU A N 1
ATOM 830 C CA . GLU A 1 106 ? 8.234 4.826 -7.305 1.00 94.44 106 GLU A CA 1
ATOM 831 C C . GLU A 1 106 ? 7.432 5.861 -6.509 1.00 94.44 106 GLU A C 1
ATOM 833 O O . GLU A 1 106 ? 6.865 5.527 -5.469 1.00 94.44 106 GLU A O 1
ATOM 838 N N . LEU A 1 107 ? 7.309 7.095 -7.016 1.00 95.25 107 LEU A N 1
ATOM 839 C CA . LEU A 1 107 ? 6.467 8.121 -6.400 1.00 95.25 107 LEU A CA 1
ATOM 840 C C . LEU A 1 107 ? 4.990 7.733 -6.407 1.00 95.25 107 LEU A C 1
ATOM 842 O O . LEU A 1 107 ? 4.302 7.990 -5.420 1.00 95.25 107 LEU A O 1
ATOM 846 N N . LEU A 1 108 ? 4.491 7.117 -7.482 1.00 96.00 108 LEU A N 1
ATOM 847 C CA . LEU A 1 108 ? 3.101 6.669 -7.551 1.00 96.00 108 LEU A CA 1
ATOM 848 C C . LEU A 1 108 ? 2.815 5.638 -6.459 1.00 96.00 108 LEU A C 1
ATOM 850 O O . LEU A 1 108 ? 1.841 5.784 -5.715 1.00 96.00 108 LEU A O 1
ATOM 854 N N . HIS A 1 109 ? 3.697 4.649 -6.303 1.00 96.12 109 HIS A N 1
ATOM 855 C CA . HIS A 1 109 ? 3.575 3.676 -5.225 1.00 96.12 109 HIS A CA 1
ATOM 856 C C . HIS A 1 109 ? 3.745 4.309 -3.845 1.00 96.12 109 HIS A C 1
ATOM 858 O O . HIS A 1 109 ? 2.995 3.966 -2.931 1.00 96.12 109 HIS A O 1
ATOM 864 N N . LEU A 1 110 ? 4.681 5.244 -3.672 1.00 96.56 110 LEU A N 1
ATOM 865 C CA . LEU A 1 110 ? 4.884 5.948 -2.407 1.00 96.56 110 LEU A CA 1
ATOM 866 C C . LEU A 1 110 ? 3.627 6.725 -1.990 1.00 96.56 110 LEU A C 1
ATOM 868 O O . LEU A 1 110 ? 3.182 6.614 -0.847 1.00 96.56 110 LEU A O 1
ATOM 872 N N . VAL A 1 111 ? 3.022 7.469 -2.920 1.00 97.06 111 VAL A N 1
ATOM 873 C CA . VAL A 1 111 ? 1.779 8.219 -2.696 1.00 97.06 111 VAL A CA 1
ATOM 874 C C . VAL A 1 111 ? 0.626 7.268 -2.376 1.00 97.06 111 VAL A C 1
ATOM 876 O O . VAL A 1 111 ? -0.060 7.462 -1.371 1.00 97.06 111 VAL A O 1
ATOM 879 N N . GLY A 1 112 ? 0.432 6.214 -3.175 1.00 96.56 112 GLY A N 1
ATOM 880 C CA . GLY A 1 112 ? -0.637 5.240 -2.950 1.00 96.56 112 GLY A CA 1
ATOM 881 C C . GLY A 1 112 ? -0.514 4.528 -1.600 1.00 96.56 112 GLY A C 1
ATOM 882 O O . GLY A 1 112 ? -1.472 4.470 -0.824 1.00 96.56 112 GLY A O 1
ATOM 883 N N . ASN A 1 113 ? 0.688 4.065 -1.256 1.00 97.19 113 ASN A N 1
ATOM 884 C CA . ASN A 1 113 ? 0.951 3.428 0.033 1.00 97.19 113 ASN A CA 1
ATOM 885 C C . ASN A 1 113 ? 0.856 4.405 1.210 1.00 97.19 113 ASN A C 1
ATOM 887 O O . ASN A 1 113 ? 0.443 3.999 2.299 1.00 97.19 113 ASN A O 1
ATOM 891 N N . GLY A 1 114 ? 1.194 5.681 1.007 1.00 98.00 114 GLY A N 1
ATOM 892 C CA . GLY A 1 114 ? 1.013 6.742 1.994 1.00 98.00 114 GLY A CA 1
ATOM 893 C C . GLY A 1 114 ? -0.462 7.002 2.299 1.00 98.00 114 GLY A C 1
ATOM 894 O O . GLY A 1 114 ? -0.849 7.051 3.469 1.00 98.00 114 GLY A O 1
ATOM 895 N N . ILE A 1 115 ? -1.305 7.086 1.263 1.00 97.75 115 ILE A N 1
ATOM 896 C CA . ILE A 1 115 ? -2.767 7.200 1.402 1.00 97.75 115 ILE A CA 1
ATOM 897 C C . ILE A 1 115 ? -3.310 6.036 2.235 1.00 97.75 115 ILE A C 1
ATOM 899 O O . ILE A 1 115 ? -4.050 6.253 3.198 1.00 97.75 115 ILE A O 1
ATOM 903 N N . TYR A 1 116 ? -2.917 4.801 1.919 1.00 98.06 116 TYR A N 1
ATOM 904 C CA . TYR A 1 116 ? -3.407 3.651 2.671 1.00 98.06 116 TYR A CA 1
ATOM 905 C C . TYR A 1 116 ? -2.851 3.593 4.106 1.00 98.06 116 TYR A C 1
ATOM 907 O O . TYR A 1 116 ? -3.592 3.280 5.042 1.00 98.06 116 TYR A O 1
ATOM 915 N N . LEU A 1 117 ? -1.592 3.995 4.330 1.00 98.44 117 LEU A N 1
ATOM 916 C CA . LEU A 1 117 ? -0.994 4.088 5.667 1.00 98.44 117 LEU A CA 1
ATOM 917 C C . LEU A 1 117 ? -1.768 5.044 6.589 1.00 98.44 117 LEU A C 1
ATOM 919 O O . LEU A 1 117 ? -1.933 4.744 7.777 1.00 98.44 117 LEU A O 1
ATOM 923 N N . VAL A 1 118 ? -2.291 6.156 6.059 1.00 98.44 118 VAL A N 1
ATOM 924 C CA . VAL A 1 118 ? -3.190 7.060 6.802 1.00 98.44 118 VAL A CA 1
ATOM 925 C C . VAL A 1 118 ? -4.440 6.307 7.276 1.00 98.44 118 VAL A C 1
ATOM 927 O O . VAL A 1 118 ? -4.808 6.388 8.450 1.00 98.44 118 VAL A O 1
ATOM 930 N N . GLY A 1 119 ? -5.051 5.509 6.399 1.00 98.31 119 GLY A N 1
ATOM 931 C CA . GLY A 1 119 ? -6.207 4.666 6.711 1.00 98.31 119 GLY A CA 1
ATOM 932 C C . GLY A 1 119 ? -5.952 3.637 7.806 1.00 98.31 119 GLY A C 1
ATOM 933 O O . GLY A 1 119 ? -6.714 3.516 8.768 1.00 98.31 119 GLY A O 1
ATOM 934 N N . VAL A 1 120 ? -4.843 2.909 7.697 1.00 98.38 120 VAL A N 1
ATOM 935 C CA . VAL A 1 120 ? -4.454 1.900 8.690 1.00 98.38 120 VAL A CA 1
ATOM 936 C C . VAL A 1 120 ? -4.110 2.541 10.038 1.00 98.38 120 VAL A C 1
ATOM 938 O O . VAL A 1 120 ? -4.504 2.028 11.090 1.00 98.38 120 VAL A O 1
ATOM 941 N N . SER A 1 121 ? -3.457 3.704 10.027 1.00 98.62 121 SER A N 1
ATOM 942 C CA . SER A 1 121 ? -3.184 4.490 11.237 1.00 98.62 121 SER A CA 1
ATOM 943 C C . SER A 1 121 ? -4.476 4.953 11.914 1.00 98.62 121 SER A C 1
ATOM 945 O O . SER A 1 121 ? -4.616 4.840 13.134 1.00 98.62 121 SER A O 1
ATOM 947 N N . ALA A 1 122 ? -5.457 5.406 11.130 1.00 98.50 122 ALA A N 1
ATOM 948 C CA . ALA A 1 122 ? -6.791 5.752 11.605 1.00 98.50 122 ALA A CA 1
ATOM 949 C C . ALA A 1 122 ? -7.496 4.565 12.278 1.00 98.50 122 ALA A C 1
ATOM 951 O O . ALA A 1 122 ? -7.950 4.698 13.418 1.00 98.50 122 ALA A O 1
ATOM 952 N N . MET A 1 123 ? -7.508 3.387 11.643 1.00 98.50 123 MET A N 1
ATOM 953 C CA . MET A 1 123 ? -8.069 2.168 12.242 1.00 98.50 123 MET A CA 1
ATOM 954 C C . MET A 1 123 ? -7.386 1.813 13.570 1.00 98.50 123 MET A C 1
ATOM 956 O O . MET A 1 123 ? -8.062 1.510 14.555 1.00 98.50 123 MET A O 1
ATOM 960 N N . PHE A 1 124 ? -6.053 1.898 13.628 1.00 98.44 124 PHE A N 1
ATOM 961 C CA . PHE A 1 124 ? -5.287 1.633 14.847 1.00 98.44 124 PHE A CA 1
ATOM 962 C C . PHE A 1 124 ? -5.621 2.617 15.980 1.00 98.44 124 PHE A C 1
ATOM 964 O O . PHE A 1 124 ? -5.771 2.205 17.132 1.00 98.44 124 PHE A O 1
ATOM 971 N N . ILE A 1 125 ? -5.783 3.908 15.677 1.00 98.25 125 ILE A N 1
ATOM 972 C CA . ILE A 1 125 ? -6.147 4.923 16.676 1.00 98.25 125 ILE A CA 1
ATOM 973 C C . ILE A 1 125 ? -7.559 4.691 17.218 1.00 98.25 125 ILE A C 1
ATOM 975 O O . ILE A 1 125 ? -7.745 4.782 18.434 1.00 98.25 125 ILE A O 1
ATOM 979 N N . VAL A 1 126 ? -8.538 4.370 16.362 1.00 97.69 126 VAL A N 1
ATOM 980 C CA . VAL A 1 126 ? -9.897 4.021 16.818 1.00 97.69 126 VAL A CA 1
ATOM 981 C C . VAL A 1 126 ? -9.836 2.809 17.736 1.00 97.69 126 VAL A C 1
ATOM 983 O O . VAL A 1 126 ? -10.319 2.883 18.862 1.00 97.69 126 VAL A O 1
ATOM 986 N N . ALA A 1 127 ? -9.161 1.736 17.313 1.00 97.12 127 ALA A N 1
ATOM 987 C CA . ALA A 1 127 ? -9.000 0.536 18.126 1.00 97.12 127 ALA A CA 1
ATOM 988 C C . ALA A 1 127 ? -8.374 0.846 19.494 1.00 97.12 127 ALA A C 1
ATOM 990 O O . ALA A 1 127 ? -8.898 0.419 20.523 1.00 97.12 127 ALA A O 1
ATOM 991 N N . LYS A 1 128 ? -7.312 1.662 19.529 1.00 96.88 128 LYS A N 1
ATOM 992 C CA . LYS A 1 128 ? -6.652 2.074 20.775 1.00 96.88 128 LYS A CA 1
ATOM 993 C C . LYS A 1 128 ? -7.574 2.900 21.677 1.00 96.88 128 LYS A C 1
ATOM 995 O O . LYS A 1 128 ? -7.625 2.643 22.876 1.00 96.88 128 LYS A O 1
ATOM 1000 N N . ARG A 1 129 ? -8.321 3.864 21.125 1.00 96.31 129 ARG A N 1
ATOM 1001 C CA . ARG A 1 129 ? -9.286 4.688 21.884 1.00 96.31 129 ARG A CA 1
ATOM 1002 C C . ARG A 1 129 ? -10.482 3.885 22.387 1.00 96.31 129 ARG A C 1
ATOM 1004 O O . ARG A 1 129 ? -11.026 4.208 23.435 1.00 96.31 129 ARG A O 1
ATOM 1011 N N . SER A 1 130 ? -10.861 2.838 21.666 1.00 95.00 130 SER A N 1
ATOM 1012 C CA . SER A 1 130 ? -11.928 1.909 22.041 1.00 95.00 130 SER A CA 1
ATOM 1013 C C . SER A 1 130 ? -11.433 0.710 22.860 1.00 95.00 130 SER A C 1
ATOM 1015 O O . SER A 1 130 ? -12.212 -0.199 23.123 1.00 95.00 130 SER A O 1
ATOM 1017 N N . ASN A 1 131 ? -10.161 0.703 23.282 1.00 95.00 131 ASN A N 1
ATOM 1018 C CA . ASN A 1 131 ? -9.535 -0.360 24.077 1.00 95.00 131 ASN A CA 1
ATOM 1019 C C . ASN A 1 131 ? -9.642 -1.769 23.446 1.00 95.00 131 ASN A C 1
ATOM 1021 O O . ASN A 1 131 ? -9.713 -2.782 24.145 1.00 95.00 131 ASN A O 1
ATOM 1025 N N . ILE A 1 132 ? -9.647 -1.843 22.112 1.00 92.50 132 ILE A N 1
ATOM 1026 C CA . ILE A 1 132 ? -9.687 -3.094 21.352 1.00 92.50 132 ILE A CA 1
ATOM 1027 C C . ILE A 1 132 ? -8.266 -3.656 21.265 1.00 92.50 132 ILE A C 1
ATOM 1029 O O . ILE A 1 132 ? -7.357 -3.005 20.752 1.00 92.50 132 ILE A O 1
ATOM 1033 N N . LYS A 1 133 ? -8.073 -4.888 21.745 1.00 89.69 133 LYS A N 1
ATOM 1034 C CA . LYS A 1 133 ? -6.761 -5.561 21.808 1.00 89.69 133 LYS A CA 1
ATOM 1035 C C . LYS A 1 133 ? -6.538 -6.581 20.683 1.00 89.69 133 LYS A C 1
ATOM 1037 O O . LYS A 1 133 ? -5.780 -7.528 20.862 1.00 89.69 133 LYS A O 1
ATOM 1042 N N . ASP A 1 134 ? -7.212 -6.420 19.546 1.00 87.62 134 ASP A N 1
ATOM 1043 C CA . ASP A 1 134 ? -7.058 -7.342 18.418 1.00 87.62 134 ASP A CA 1
ATOM 1044 C C . ASP A 1 134 ? -5.707 -7.100 17.703 1.00 87.62 134 ASP A C 1
ATOM 1046 O O . ASP A 1 134 ? -5.432 -5.966 17.283 1.00 87.62 134 ASP A O 1
ATOM 1050 N N . PRO A 1 135 ? -4.852 -8.132 17.537 1.00 87.31 135 PRO A N 1
ATOM 1051 C CA . PRO A 1 135 ? -3.573 -8.010 16.842 1.00 87.31 135 PRO A CA 1
ATOM 1052 C C . PRO A 1 135 ? -3.691 -7.461 15.422 1.00 87.31 135 PRO A C 1
ATOM 1054 O O . PRO A 1 135 ? -2.725 -6.847 14.963 1.00 87.31 135 PRO A O 1
ATOM 1057 N N . VAL A 1 136 ? -4.835 -7.641 14.744 1.00 89.56 136 VAL A N 1
ATOM 1058 C CA . VAL A 1 136 ? -5.041 -7.219 13.350 1.00 89.56 136 VAL A CA 1
ATOM 1059 C C . VAL A 1 136 ? -4.707 -5.744 13.139 1.00 89.56 136 VAL A C 1
ATOM 1061 O O . VAL A 1 136 ? -4.060 -5.409 12.154 1.00 89.56 136 VAL A O 1
ATOM 1064 N N . PHE A 1 137 ? -5.041 -4.867 14.092 1.00 94.38 137 PHE A N 1
ATOM 1065 C CA . PHE A 1 137 ? -4.777 -3.430 13.977 1.00 94.38 137 PHE A CA 1
ATOM 1066 C C . PHE A 1 137 ? -3.281 -3.122 14.011 1.00 94.38 137 PHE A C 1
ATOM 1068 O O . PHE A 1 137 ? -2.769 -2.376 13.180 1.00 94.38 137 PHE A O 1
ATOM 1075 N N . SER A 1 138 ? -2.565 -3.717 14.967 1.00 91.81 138 SER A N 1
ATOM 1076 C CA . SER A 1 138 ? -1.121 -3.508 15.100 1.00 91.81 138 SER A CA 1
ATOM 1077 C C . SER A 1 138 ? -0.319 -4.214 14.005 1.00 91.81 138 SER A C 1
ATOM 1079 O O . SER A 1 138 ? 0.697 -3.686 13.564 1.00 91.81 138 SER A O 1
ATOM 1081 N N . GLY A 1 139 ? -0.780 -5.385 13.557 1.00 87.88 139 GLY A N 1
ATOM 1082 C CA . GLY A 1 139 ? -0.181 -6.140 12.464 1.00 87.88 139 GLY A CA 1
ATOM 1083 C C . GLY A 1 139 ? -0.347 -5.427 11.129 1.00 87.88 139 GLY A C 1
ATOM 1084 O O . GLY A 1 139 ? 0.635 -5.280 10.412 1.00 87.88 139 GLY A O 1
ATOM 1085 N N . ASN A 1 140 ? -1.548 -4.914 10.842 1.00 92.56 140 ASN A N 1
ATOM 1086 C CA . ASN A 1 140 ? -1.811 -4.129 9.637 1.00 92.56 140 ASN A CA 1
ATOM 1087 C C . ASN A 1 140 ? -0.939 -2.866 9.598 1.00 92.56 140 ASN A C 1
ATOM 1089 O O . ASN A 1 140 ? -0.275 -2.608 8.601 1.00 92.56 140 ASN A O 1
ATOM 1093 N N . LEU A 1 141 ? -0.866 -2.118 10.710 1.00 95.56 141 LEU A N 1
ATOM 1094 C CA . LEU A 1 141 ? -0.034 -0.912 10.787 1.00 95.56 141 LEU A CA 1
ATOM 1095 C C . LEU A 1 141 ? 1.450 -1.217 10.582 1.00 95.56 141 LEU A C 1
ATOM 1097 O O . LEU A 1 141 ? 2.130 -0.491 9.864 1.00 95.56 141 LEU A O 1
ATOM 1101 N N . PHE A 1 142 ? 1.953 -2.287 11.200 1.00 90.94 142 PHE A N 1
ATOM 1102 C CA . PHE A 1 142 ? 3.341 -2.701 11.023 1.00 90.94 142 PHE A CA 1
ATOM 1103 C C . PHE A 1 142 ? 3.634 -3.09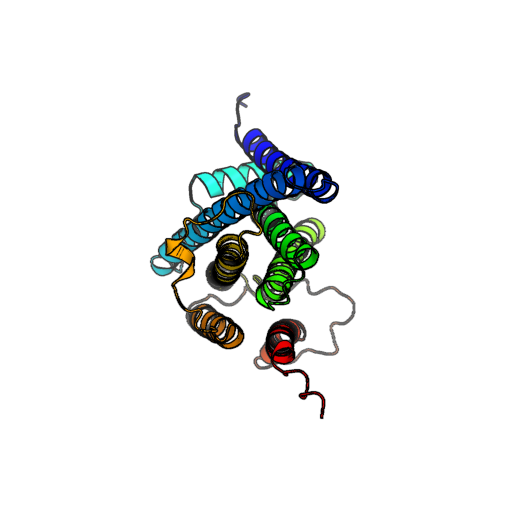3 9.573 1.00 90.94 142 PHE A C 1
ATOM 1105 O O . PHE A 1 142 ? 4.621 -2.638 9.007 1.00 90.94 142 PHE A O 1
ATOM 1112 N N . PHE A 1 143 ? 2.768 -3.910 8.974 1.00 89.50 143 PHE A N 1
ATOM 1113 C CA . PHE A 1 143 ? 2.952 -4.416 7.619 1.00 89.50 143 PHE A CA 1
ATOM 1114 C C . PHE A 1 143 ? 2.886 -3.293 6.574 1.00 89.50 143 PHE A C 1
ATOM 1116 O O . PHE A 1 143 ? 3.804 -3.149 5.770 1.00 89.50 143 PHE A O 1
ATOM 1123 N N . GLN A 1 144 ? 1.864 -2.434 6.643 1.00 95.25 144 GLN A N 1
ATOM 1124 C CA . GLN A 1 144 ? 1.759 -1.281 5.747 1.00 95.25 144 GLN A CA 1
ATOM 1125 C C . GLN A 1 144 ? 2.880 -0.263 5.986 1.00 95.25 144 GLN A C 1
ATOM 1127 O O . GLN A 1 144 ? 3.394 0.322 5.038 1.00 95.25 144 GLN A O 1
ATOM 1132 N N . GLY A 1 145 ? 3.286 -0.058 7.244 1.00 95.06 145 GLY A N 1
ATOM 1133 C CA . GLY A 1 145 ? 4.414 0.808 7.582 1.00 95.06 145 GLY A CA 1
ATOM 1134 C C . GLY A 1 145 ? 5.728 0.311 6.980 1.00 95.06 145 GLY A C 1
ATOM 1135 O O . GLY A 1 145 ? 6.478 1.107 6.427 1.00 95.06 145 GLY A O 1
ATOM 1136 N N . PHE A 1 146 ? 5.982 -0.998 7.028 1.00 92.62 146 PHE A N 1
ATOM 1137 C CA . PHE A 1 146 ? 7.140 -1.619 6.384 1.00 92.62 146 PHE A CA 1
ATOM 1138 C C . PHE A 1 146 ? 7.137 -1.399 4.866 1.00 92.62 146 PHE A C 1
ATOM 1140 O O . PHE A 1 146 ? 8.127 -0.915 4.326 1.00 92.62 146 PHE A O 1
ATOM 1147 N N . HIS A 1 147 ? 6.015 -1.672 4.197 1.00 94.00 147 HIS A N 1
ATOM 1148 C CA . HIS A 1 147 ? 5.886 -1.483 2.749 1.00 94.00 147 HIS A CA 1
ATOM 1149 C C . HIS A 1 147 ? 6.046 -0.009 2.335 1.00 94.00 147 HIS A C 1
ATOM 1151 O O . HIS A 1 147 ? 6.722 0.311 1.362 1.00 94.00 147 HIS A O 1
ATOM 1157 N N . PHE A 1 148 ? 5.493 0.922 3.117 1.00 96.19 148 PHE A N 1
ATOM 115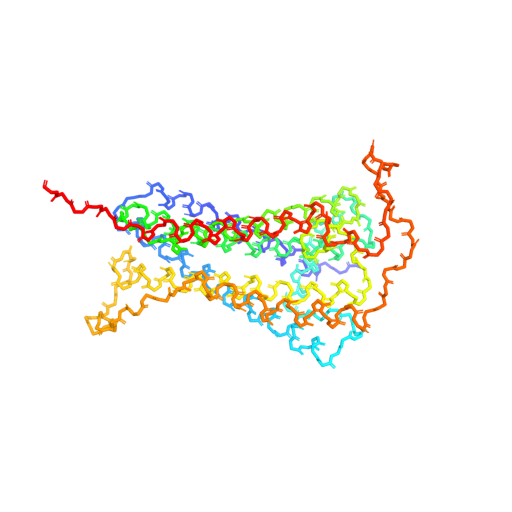8 C CA . PHE A 1 148 ? 5.693 2.353 2.892 1.00 96.19 148 PHE A CA 1
ATOM 1159 C C . PHE A 1 148 ? 7.165 2.766 3.049 1.00 96.19 148 PHE A C 1
ATOM 1161 O O . PHE A 1 148 ? 7.686 3.505 2.216 1.00 96.19 148 PHE A O 1
ATOM 1168 N N . VAL A 1 149 ? 7.853 2.273 4.087 1.00 94.94 149 VAL A N 1
ATOM 1169 C CA . VAL A 1 149 ? 9.290 2.529 4.284 1.00 94.94 149 VAL A CA 1
ATOM 1170 C C . VAL A 1 149 ? 10.111 1.973 3.124 1.00 94.94 149 VAL A C 1
ATOM 1172 O O . VAL A 1 149 ? 11.021 2.657 2.664 1.00 94.94 149 VAL A O 1
ATOM 1175 N N . GLU A 1 150 ? 9.768 0.792 2.610 1.00 93.50 150 GLU A N 1
ATOM 1176 C CA . GLU A 1 150 ? 10.403 0.237 1.415 1.00 93.50 150 GLU A CA 1
ATOM 1177 C C . GLU A 1 150 ? 10.312 1.213 0.233 1.00 93.50 150 GLU A C 1
ATOM 1179 O O . GLU A 1 150 ? 11.333 1.545 -0.364 1.00 93.50 150 GLU A O 1
ATOM 1184 N N . HIS A 1 151 ? 9.126 1.754 -0.059 1.00 95.44 151 HIS A N 1
ATOM 1185 C CA . HIS A 1 151 ? 8.954 2.737 -1.132 1.00 95.44 151 HIS A CA 1
ATOM 1186 C C . HIS A 1 151 ? 9.670 4.063 -0.880 1.00 95.44 151 HIS A C 1
ATOM 1188 O O . HIS A 1 151 ? 10.186 4.660 -1.829 1.00 95.44 151 HIS A O 1
ATOM 1194 N N . CYS A 1 152 ? 9.774 4.511 0.373 1.00 94.81 152 CYS A N 1
ATOM 1195 C CA . CYS A 1 152 ? 10.640 5.638 0.719 1.00 94.81 152 CYS A CA 1
ATOM 1196 C C . CYS A 1 152 ? 12.095 5.335 0.338 1.00 94.81 152 CYS A C 1
ATOM 1198 O O . CYS A 1 152 ? 12.747 6.167 -0.293 1.00 94.81 152 CYS A O 1
ATOM 1200 N N . THR A 1 153 ? 12.603 4.147 0.684 1.00 92.25 153 THR A N 1
ATOM 1201 C CA . THR A 1 153 ? 13.974 3.732 0.359 1.00 92.25 153 THR A CA 1
ATOM 1202 C C . THR A 1 153 ? 14.177 3.590 -1.147 1.00 92.25 153 THR A C 1
ATOM 1204 O O . THR A 1 153 ? 15.145 4.146 -1.663 1.00 92.25 153 THR A O 1
ATOM 1207 N N . LEU A 1 154 ? 13.261 2.940 -1.869 1.00 92.06 154 LEU A N 1
ATOM 1208 C CA . LEU A 1 154 ? 13.306 2.792 -3.328 1.00 92.06 154 LEU A CA 1
ATOM 1209 C C . LEU A 1 154 ? 13.345 4.154 -4.025 1.00 92.06 154 LEU A C 1
ATOM 1211 O O . LEU A 1 154 ? 14.220 4.391 -4.855 1.00 92.06 154 LEU A O 1
ATOM 1215 N N . THR A 1 155 ? 12.451 5.067 -3.638 1.00 92.25 155 THR A N 1
ATOM 1216 C CA . THR A 1 155 ? 12.378 6.422 -4.202 1.00 92.25 155 THR A CA 1
ATOM 1217 C C . THR A 1 155 ? 13.658 7.202 -3.915 1.00 92.25 155 THR A C 1
ATOM 1219 O O . THR A 1 155 ? 14.266 7.760 -4.826 1.00 92.25 155 THR A O 1
ATOM 1222 N N . LEU A 1 156 ? 14.108 7.218 -2.657 1.00 90.56 156 LEU A N 1
ATOM 1223 C CA . LEU A 1 156 ? 15.288 7.974 -2.244 1.00 90.56 156 LEU A CA 1
ATOM 1224 C C . LEU A 1 156 ? 16.562 7.451 -2.918 1.00 90.56 156 LEU A C 1
ATOM 1226 O O . LEU A 1 156 ? 17.353 8.229 -3.443 1.00 90.56 156 LEU A O 1
ATOM 1230 N N . THR A 1 157 ? 16.757 6.134 -2.937 1.00 88.19 157 THR A N 1
ATOM 1231 C CA . THR A 1 157 ? 17.930 5.516 -3.574 1.00 88.19 157 THR A CA 1
ATOM 1232 C C . THR A 1 157 ? 17.907 5.680 -5.088 1.00 88.19 157 THR A C 1
ATOM 1234 O O . THR A 1 157 ? 18.955 5.913 -5.689 1.00 88.19 157 THR A O 1
ATOM 1237 N N . LEU A 1 158 ? 16.729 5.670 -5.713 1.00 88.06 158 LEU A N 1
ATOM 1238 C CA . LEU A 1 158 ? 16.592 5.988 -7.128 1.00 88.06 158 LEU A CA 1
ATOM 1239 C C . LEU A 1 158 ? 16.963 7.447 -7.430 1.00 88.06 158 LEU A C 1
ATOM 1241 O O . LEU A 1 158 ? 17.661 7.689 -8.412 1.00 88.06 158 LEU A O 1
ATOM 1245 N N . LEU A 1 159 ? 16.552 8.398 -6.587 1.00 86.31 159 LEU A N 1
ATOM 1246 C CA . LEU A 1 159 ? 16.894 9.816 -6.741 1.00 86.31 159 LEU A CA 1
ATOM 1247 C C . LEU A 1 159 ? 18.393 10.085 -6.532 1.00 86.31 159 LEU A C 1
ATOM 1249 O O . LEU A 1 159 ? 18.985 10.836 -7.300 1.00 86.31 159 LEU A O 1
ATOM 1253 N N . ILE A 1 160 ? 19.020 9.456 -5.530 1.00 84.94 160 ILE A N 1
ATOM 1254 C CA . ILE A 1 160 ? 20.438 9.691 -5.196 1.00 84.94 160 ILE A CA 1
ATOM 1255 C C . ILE A 1 160 ? 21.372 8.893 -6.117 1.00 84.94 160 ILE A C 1
ATOM 1257 O O . ILE A 1 160 ? 22.301 9.445 -6.701 1.00 84.94 160 ILE A O 1
ATOM 1261 N N . ASN A 1 161 ? 21.131 7.586 -6.255 1.00 82.81 161 ASN A N 1
ATOM 1262 C CA . ASN A 1 161 ? 22.061 6.646 -6.891 1.00 82.81 161 ASN A CA 1
ATOM 1263 C C . ASN A 1 161 ? 21.612 6.227 -8.297 1.00 82.81 161 ASN A C 1
ATOM 1265 O O . ASN A 1 161 ? 22.338 5.536 -9.011 1.00 82.81 161 ASN A O 1
ATOM 1269 N N . GLY A 1 162 ? 20.398 6.591 -8.714 1.00 82.56 162 GLY A N 1
ATOM 1270 C CA . GLY A 1 162 ? 19.836 6.148 -9.987 1.00 82.56 162 GLY A CA 1
ATOM 1271 C C . GLY A 1 162 ? 19.389 4.689 -10.021 1.00 82.56 162 GLY A C 1
ATOM 1272 O O . GLY A 1 162 ? 19.059 4.194 -11.101 1.00 82.56 162 GLY A O 1
ATOM 1273 N N . LYS A 1 163 ? 19.363 4.011 -8.869 1.00 84.62 163 LYS A N 1
ATOM 1274 C CA . LYS A 1 163 ? 18.952 2.614 -8.726 1.00 84.62 163 LYS A CA 1
ATOM 1275 C C . LYS A 1 163 ? 18.090 2.457 -7.477 1.00 84.62 163 LYS A C 1
A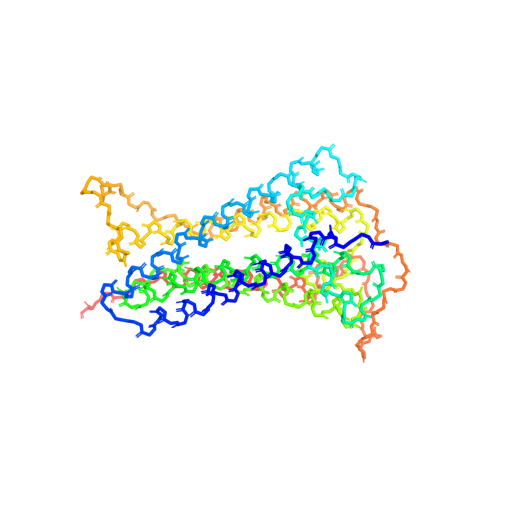TOM 1277 O O . LYS A 1 163 ? 18.492 2.882 -6.402 1.00 84.62 163 LYS A O 1
ATOM 1282 N N . ALA A 1 164 ? 16.921 1.844 -7.636 1.00 88.06 164 ALA A N 1
ATOM 1283 C CA . ALA A 1 164 ? 15.986 1.620 -6.541 1.00 88.06 164 ALA A CA 1
ATOM 1284 C C . ALA A 1 164 ? 16.411 0.397 -5.711 1.00 88.06 164 ALA A C 1
ATOM 1286 O O . ALA A 1 164 ? 16.543 -0.709 -6.249 1.00 88.06 164 ALA A O 1
ATOM 1287 N N . TRP A 1 165 ? 16.624 0.583 -4.409 1.00 88.25 165 TRP A N 1
ATOM 1288 C CA . TRP A 1 165 ? 16.969 -0.480 -3.460 1.00 88.25 165 TRP A CA 1
ATOM 1289 C C . TRP A 1 165 ? 15.826 -0.729 -2.478 1.00 88.25 165 TRP A C 1
ATOM 1291 O O . TRP A 1 165 ? 15.437 0.160 -1.723 1.00 88.25 165 TRP A O 1
ATOM 1301 N N . GLY A 1 166 ? 15.303 -1.949 -2.483 1.00 87.94 166 GLY A N 1
ATOM 1302 C CA . GLY A 1 166 ? 14.251 -2.396 -1.577 1.00 87.94 166 GLY A CA 1
ATOM 1303 C C . GLY A 1 166 ? 13.978 -3.881 -1.758 1.00 87.94 166 GLY A C 1
ATOM 1304 O O . GLY A 1 166 ? 14.608 -4.529 -2.595 1.00 87.94 166 GLY A O 1
ATOM 1305 N N . PHE A 1 167 ? 13.039 -4.422 -0.987 1.00 87.56 167 PHE A N 1
ATOM 1306 C CA . PHE A 1 167 ? 12.698 -5.841 -1.059 1.00 87.56 167 PHE A CA 1
ATOM 1307 C C . PHE A 1 167 ? 12.250 -6.237 -2.457 1.00 87.56 167 PHE A C 1
ATOM 1309 O O . PHE A 1 167 ? 12.848 -7.146 -3.008 1.00 87.56 167 PHE A O 1
ATOM 1316 N N . SER A 1 168 ? 11.354 -5.467 -3.074 1.00 88.38 168 SER A N 1
ATOM 1317 C CA . SER A 1 168 ? 10.852 -5.607 -4.444 1.00 88.38 168 SER A CA 1
ATOM 1318 C C . SER A 1 168 ? 11.928 -5.581 -5.531 1.00 88.38 168 SER A C 1
ATOM 1320 O O . SER A 1 168 ? 11.653 -5.952 -6.664 1.00 88.38 168 SER A O 1
ATOM 1322 N N . THR A 1 169 ? 13.151 -5.141 -5.235 1.00 86.69 169 THR A N 1
ATOM 1323 C CA . THR A 1 169 ? 14.271 -5.164 -6.191 1.00 86.69 169 THR A CA 1
ATOM 1324 C C . THR A 1 169 ? 15.384 -6.122 -5.773 1.00 86.69 169 THR A C 1
ATOM 1326 O O . THR A 1 169 ? 16.458 -6.095 -6.376 1.00 86.69 169 THR A O 1
ATOM 1329 N N . LEU A 1 170 ? 15.159 -6.914 -4.714 1.00 84.94 170 LEU A N 1
ATOM 1330 C CA . LEU A 1 170 ? 16.188 -7.618 -3.944 1.00 84.94 170 LEU A CA 1
ATOM 1331 C C . LEU A 1 170 ? 17.409 -6.720 -3.726 1.00 84.94 170 LEU A C 1
ATOM 1333 O O . LEU A 1 170 ? 18.540 -7.064 -4.045 1.00 84.94 170 LEU A O 1
ATOM 1337 N N . PHE A 1 171 ? 17.152 -5.500 -3.249 1.00 83.88 171 PHE A N 1
ATOM 1338 C CA . PHE A 1 171 ? 18.168 -4.489 -2.957 1.00 83.88 171 PHE A CA 1
ATOM 1339 C C . PHE A 1 171 ? 19.021 -4.135 -4.182 1.00 83.88 171 PHE A C 1
ATOM 1341 O O . PHE A 1 171 ? 20.207 -3.827 -4.097 1.00 83.88 171 PHE A O 1
ATOM 1348 N N . GLY A 1 172 ? 18.375 -4.151 -5.350 1.00 81.50 172 GLY A N 1
ATOM 1349 C CA . GLY A 1 172 ? 18.981 -3.861 -6.639 1.00 81.50 172 GLY A CA 1
ATOM 1350 C C . GLY A 1 172 ? 19.732 -5.039 -7.263 1.00 81.50 172 GLY A C 1
ATOM 1351 O O . GLY A 1 172 ? 20.505 -4.807 -8.191 1.00 81.50 172 GLY A O 1
ATOM 1352 N N . GLN A 1 173 ? 19.564 -6.267 -6.778 1.00 79.88 173 GLN A N 1
ATOM 1353 C CA . GLN A 1 173 ? 20.209 -7.438 -7.378 1.00 79.88 173 GLN A CA 1
ATOM 1354 C C . GLN A 1 173 ? 19.555 -7.858 -8.689 1.00 79.88 173 GLN A C 1
ATOM 1356 O O . GLN A 1 173 ? 20.260 -8.267 -9.606 1.00 79.88 173 GLN A O 1
ATOM 1361 N N . LEU A 1 174 ? 18.239 -7.683 -8.803 1.00 78.44 174 LEU A N 1
ATOM 1362 C CA . LEU A 1 174 ? 17.509 -8.064 -10.004 1.00 78.44 174 LEU A CA 1
ATOM 1363 C C . LEU A 1 174 ? 17.600 -6.985 -11.090 1.00 78.44 174 LEU A C 1
ATOM 1365 O O . LEU A 1 174 ? 17.607 -5.780 -10.803 1.00 78.44 174 LEU A O 1
ATOM 1369 N N . SER A 1 175 ? 17.592 -7.406 -12.355 1.00 81.62 175 SER A N 1
ATOM 1370 C CA . SER A 1 175 ? 17.389 -6.523 -13.510 1.00 81.62 175 SER A CA 1
ATOM 1371 C C . SER A 1 175 ? 16.561 -7.223 -14.604 1.00 81.62 175 SER A C 1
ATOM 1373 O O . SER A 1 175 ? 16.011 -8.295 -14.368 1.00 81.62 175 SER A O 1
ATOM 1375 N N . GLY A 1 176 ? 16.367 -6.577 -15.759 1.00 81.25 176 GLY A N 1
ATOM 1376 C CA . GLY A 1 176 ? 15.677 -7.188 -16.904 1.00 81.25 176 GLY A CA 1
ATOM 1377 C C . GLY A 1 176 ? 14.257 -7.713 -16.622 1.00 81.25 176 GLY A C 1
ATOM 1378 O O . GLY A 1 176 ? 13.458 -7.080 -15.914 1.00 81.25 176 GLY A O 1
ATOM 1379 N N . SER A 1 177 ? 13.937 -8.863 -17.223 1.00 78.12 177 SER A N 1
ATOM 1380 C CA . SER A 1 177 ? 12.658 -9.572 -17.068 1.00 78.12 177 SER A CA 1
ATOM 1381 C C . SER A 1 177 ? 12.509 -10.229 -15.691 1.00 78.12 177 SER A C 1
ATOM 1383 O O . SER A 1 177 ? 11.396 -10.299 -15.168 1.00 78.12 177 SER A O 1
ATOM 1385 N N . GLU A 1 178 ? 13.614 -10.617 -15.052 1.00 79.50 178 GLU A N 1
ATOM 1386 C CA . GLU A 1 178 ? 13.632 -11.172 -13.694 1.00 79.50 178 GLU A CA 1
ATOM 1387 C C . GLU A 1 178 ? 13.116 -10.149 -12.668 1.00 79.50 178 GLU A C 1
ATOM 1389 O O . GLU A 1 178 ? 12.172 -10.419 -11.921 1.00 79.50 178 GLU A O 1
ATOM 1394 N N . LEU A 1 179 ? 13.657 -8.924 -12.701 1.00 83.50 179 LEU A N 1
ATOM 1395 C CA . LEU A 1 179 ? 13.192 -7.810 -11.868 1.00 83.50 179 LEU A CA 1
ATOM 1396 C C . LEU A 1 179 ? 11.723 -7.491 -12.125 1.00 83.50 179 LEU A C 1
ATOM 1398 O O . LEU A 1 179 ? 10.970 -7.247 -11.187 1.00 83.50 179 LEU A O 1
ATOM 1402 N N . SER A 1 180 ? 11.330 -7.458 -13.397 1.00 83.12 180 SER A N 1
ATOM 1403 C CA . SER A 1 180 ? 9.958 -7.155 -13.804 1.00 83.12 180 SER A CA 1
ATOM 1404 C C . SER A 1 180 ? 8.984 -8.193 -13.248 1.00 83.12 180 SER A C 1
ATOM 1406 O O . SER A 1 180 ? 7.990 -7.821 -12.624 1.00 83.12 180 SER A O 1
ATOM 1408 N N . THR A 1 181 ? 9.326 -9.479 -13.375 1.00 84.75 181 THR A N 1
ATOM 1409 C CA . THR A 1 181 ? 8.557 -10.592 -12.809 1.00 84.75 181 THR A CA 1
ATOM 1410 C C . THR A 1 181 ? 8.423 -10.446 -11.312 1.00 84.75 181 THR A C 1
ATOM 1412 O O . THR A 1 181 ? 7.313 -10.349 -10.792 1.00 84.75 181 THR A O 1
ATOM 1415 N N . TYR A 1 182 ? 9.553 -10.387 -10.617 1.00 85.25 182 TYR A N 1
ATOM 1416 C CA . TYR A 1 182 ? 9.549 -10.364 -9.169 1.00 85.25 182 TYR A CA 1
ATOM 1417 C C . TYR A 1 182 ? 8.804 -9.139 -8.622 1.00 85.25 182 TYR A C 1
ATOM 1419 O O . TYR A 1 182 ? 7.985 -9.275 -7.718 1.00 85.25 182 TYR A O 1
ATOM 1427 N N . ARG A 1 183 ? 8.983 -7.955 -9.226 1.00 89.19 183 ARG A N 1
ATOM 1428 C CA . ARG A 1 183 ? 8.270 -6.740 -8.810 1.00 89.19 183 ARG A CA 1
ATOM 1429 C C . ARG A 1 183 ? 6.764 -6.848 -8.962 1.00 89.19 183 ARG A C 1
ATOM 1431 O O . ARG A 1 183 ? 6.063 -6.461 -8.031 1.00 89.19 183 ARG A O 1
ATOM 1438 N N . VAL A 1 184 ? 6.262 -7.302 -10.110 1.00 89.50 184 VAL A N 1
ATOM 1439 C CA . VAL A 1 184 ? 4.810 -7.370 -10.352 1.00 89.50 184 VAL A CA 1
ATOM 1440 C C . VAL A 1 184 ? 4.143 -8.263 -9.307 1.00 89.50 184 VAL A C 1
ATOM 1442 O O . VAL A 1 184 ? 3.143 -7.873 -8.701 1.00 89.50 184 VAL A O 1
ATOM 1445 N N . TRP A 1 185 ? 4.742 -9.421 -9.040 1.00 89.25 185 TRP A N 1
ATOM 1446 C CA . TRP A 1 185 ? 4.241 -10.355 -8.042 1.00 89.25 185 TRP A CA 1
ATOM 1447 C C . TRP A 1 185 ? 4.380 -9.824 -6.614 1.00 89.25 185 TRP A C 1
ATOM 1449 O O . TRP A 1 185 ? 3.378 -9.785 -5.904 1.00 89.25 185 TRP A O 1
ATOM 1459 N N . TRP A 1 186 ? 5.553 -9.305 -6.234 1.00 89.81 186 TRP A N 1
ATOM 1460 C CA . TRP A 1 186 ? 5.791 -8.723 -4.910 1.00 89.81 186 TRP A CA 1
ATOM 1461 C C . TRP A 1 186 ? 4.748 -7.665 -4.547 1.00 89.81 186 TRP A C 1
ATOM 1463 O O . TRP A 1 186 ? 4.097 -7.738 -3.500 1.00 89.81 186 TRP A O 1
ATOM 1473 N N . HIS A 1 187 ? 4.547 -6.680 -5.429 1.00 92.44 187 HIS A N 1
ATOM 1474 C CA . HIS A 1 187 ? 3.604 -5.603 -5.147 1.00 92.44 187 HIS A CA 1
ATOM 1475 C C . HIS A 1 187 ? 2.172 -6.128 -5.065 1.00 92.44 187 HIS A C 1
ATOM 1477 O O . HIS A 1 187 ? 1.431 -5.695 -4.181 1.00 92.44 187 HIS A O 1
ATOM 1483 N N . PHE A 1 188 ? 1.774 -7.070 -5.926 1.00 91.94 188 PHE A N 1
ATOM 1484 C CA . PHE A 1 188 ? 0.454 -7.686 -5.822 1.00 91.94 188 PHE A CA 1
ATOM 1485 C C . PHE A 1 188 ? 0.267 -8.389 -4.473 1.00 91.94 188 PHE A C 1
ATOM 1487 O O . PHE A 1 188 ? -0.709 -8.110 -3.773 1.00 91.94 188 PHE A O 1
ATOM 1494 N N . SER A 1 189 ? 1.204 -9.245 -4.068 1.00 88.69 189 SER A N 1
ATOM 1495 C CA . SER A 1 189 ? 1.099 -10.036 -2.841 1.00 88.69 189 SER A CA 1
ATOM 1496 C C . SER A 1 189 ? 1.038 -9.172 -1.594 1.00 88.69 189 SER A C 1
ATOM 1498 O O . SER A 1 189 ? 0.149 -9.347 -0.754 1.00 88.69 189 SER A O 1
ATOM 1500 N N . ILE A 1 190 ? 1.958 -8.212 -1.471 1.00 90.75 190 ILE A N 1
ATOM 1501 C CA . ILE A 1 190 ? 2.005 -7.310 -0.322 1.00 90.75 190 ILE A CA 1
ATOM 1502 C C . ILE A 1 190 ? 0.719 -6.476 -0.272 1.00 90.75 190 ILE A C 1
ATOM 1504 O O . ILE A 1 190 ? 0.070 -6.421 0.775 1.00 90.75 190 ILE A O 1
ATOM 1508 N N . ASN A 1 191 ? 0.257 -5.915 -1.394 1.00 93.19 191 ASN A N 1
ATOM 1509 C CA . ASN A 1 191 ? -1.004 -5.169 -1.413 1.00 93.19 191 ASN A CA 1
ATOM 1510 C C . ASN A 1 191 ? -2.222 -6.054 -1.111 1.00 93.19 191 ASN A C 1
ATOM 1512 O O . ASN A 1 191 ? -3.132 -5.604 -0.410 1.00 93.19 191 ASN A O 1
ATOM 1516 N N . ALA A 1 192 ? -2.259 -7.304 -1.573 1.00 91.06 192 ALA A N 1
ATOM 1517 C CA . ALA A 1 192 ? -3.341 -8.243 -1.280 1.00 91.06 192 ALA A CA 1
ATOM 1518 C C . ALA A 1 192 ? -3.409 -8.578 0.214 1.00 91.06 192 ALA A C 1
ATOM 1520 O O . ALA A 1 192 ? -4.478 -8.481 0.825 1.00 91.06 192 ALA A O 1
ATOM 1521 N N . ILE A 1 193 ? -2.268 -8.881 0.836 1.00 89.00 193 ILE A N 1
ATOM 1522 C CA . ILE A 1 193 ? -2.179 -9.131 2.280 1.00 89.00 193 ILE A CA 1
ATOM 1523 C C . ILE A 1 193 ? -2.616 -7.890 3.061 1.00 89.00 193 ILE A C 1
ATOM 1525 O O . ILE A 1 193 ? -3.467 -7.990 3.950 1.00 89.00 193 ILE A O 1
ATOM 1529 N N . ALA A 1 194 ? -2.090 -6.715 2.708 1.00 91.88 194 ALA A N 1
ATOM 1530 C CA . ALA A 1 194 ? -2.437 -5.458 3.362 1.00 91.88 194 ALA A CA 1
ATOM 1531 C C . ALA A 1 194 ? -3.941 -5.151 3.235 1.00 91.88 194 ALA A C 1
ATOM 1533 O O . ALA A 1 194 ? -4.569 -4.707 4.198 1.00 91.88 194 ALA A O 1
ATOM 1534 N N . THR A 1 195 ? -4.546 -5.456 2.084 1.00 93.69 195 THR A N 1
ATOM 1535 C CA . THR A 1 195 ? -5.989 -5.301 1.835 1.00 93.69 195 THR A CA 1
ATOM 1536 C C . THR A 1 195 ? -6.817 -6.238 2.710 1.00 93.69 195 THR A C 1
ATOM 1538 O O . THR A 1 195 ? -7.757 -5.790 3.366 1.00 93.69 195 THR A O 1
ATOM 1541 N N . ILE A 1 196 ? -6.458 -7.524 2.788 1.00 91.19 196 ILE A N 1
ATOM 1542 C CA . ILE A 1 196 ? -7.149 -8.503 3.643 1.00 91.19 196 ILE A CA 1
ATOM 1543 C C . ILE A 1 196 ? -7.112 -8.046 5.107 1.00 91.19 196 ILE A C 1
ATOM 1545 O O . ILE A 1 196 ? -8.141 -8.047 5.787 1.00 91.19 196 ILE A O 1
ATOM 1549 N N . LEU A 1 197 ? -5.948 -7.602 5.588 1.00 91.56 197 LEU A N 1
ATOM 1550 C CA . LEU A 1 197 ? -5.792 -7.064 6.941 1.00 91.56 197 LEU A CA 1
ATOM 1551 C C . LEU A 1 197 ? -6.646 -5.812 7.174 1.00 91.56 197 LEU A C 1
ATOM 1553 O O . LEU A 1 197 ? -7.284 -5.698 8.223 1.00 91.56 197 LEU A O 1
ATOM 1557 N N . GLY A 1 198 ? -6.704 -4.910 6.193 1.00 94.94 198 GLY A N 1
ATOM 1558 C CA . GLY A 1 198 ? -7.560 -3.723 6.210 1.00 94.94 198 GLY A CA 1
ATOM 1559 C C . GLY A 1 198 ? -9.039 -4.051 6.308 1.00 94.94 198 GLY A C 1
ATOM 1560 O O . GLY A 1 198 ? -9.720 -3.527 7.185 1.00 94.94 198 GLY A O 1
ATOM 1561 N N . ILE A 1 199 ? -9.533 -4.957 5.462 1.00 94.62 199 ILE A N 1
ATOM 1562 C CA . ILE A 1 199 ? -10.937 -5.387 5.461 1.00 94.62 199 ILE A CA 1
ATOM 1563 C C . ILE A 1 199 ? -11.296 -6.044 6.794 1.00 94.62 199 ILE A C 1
ATOM 1565 O O . ILE A 1 199 ? -12.350 -5.755 7.361 1.00 94.62 199 ILE A O 1
ATOM 1569 N N . LEU A 1 200 ? -10.422 -6.903 7.329 1.00 92.12 200 LEU A N 1
ATOM 1570 C CA . LEU A 1 200 ? -10.639 -7.524 8.634 1.00 92.12 200 LEU A CA 1
ATOM 1571 C C . LEU A 1 200 ? -10.692 -6.471 9.748 1.00 92.12 200 LEU A C 1
ATOM 1573 O O . LEU A 1 200 ? -11.628 -6.493 10.545 1.00 92.12 200 LEU A O 1
ATOM 1577 N N . ALA A 1 201 ? -9.744 -5.531 9.789 1.00 94.50 201 ALA A N 1
ATOM 1578 C CA . ALA A 1 201 ? -9.730 -4.443 10.767 1.00 94.50 201 ALA A CA 1
ATOM 1579 C C . ALA A 1 201 ? -10.980 -3.547 10.657 1.00 94.50 201 ALA A C 1
ATOM 1581 O O . ALA A 1 201 ? -11.635 -3.279 11.666 1.00 94.50 201 ALA A O 1
ATOM 1582 N N . LEU A 1 202 ? -11.366 -3.152 9.440 1.00 95.31 202 LEU A N 1
ATOM 1583 C CA . LEU A 1 202 ? -12.580 -2.383 9.165 1.00 95.31 202 LEU A CA 1
ATOM 1584 C C . LEU A 1 202 ? -13.830 -3.132 9.635 1.00 95.31 202 LEU A C 1
ATOM 1586 O O . LEU A 1 202 ? -14.642 -2.571 10.368 1.00 95.31 202 LEU A O 1
ATOM 1590 N N . ARG A 1 203 ? -13.962 -4.418 9.290 1.00 92.44 203 ARG A N 1
ATOM 1591 C CA . ARG A 1 203 ? -15.086 -5.262 9.718 1.00 92.44 203 ARG A CA 1
ATOM 1592 C C . ARG A 1 203 ? -15.204 -5.304 11.241 1.00 92.44 203 ARG A C 1
ATOM 1594 O O . ARG A 1 203 ? -16.314 -5.211 11.755 1.00 92.44 203 ARG A O 1
ATOM 1601 N N . ARG A 1 204 ? -14.086 -5.410 11.969 1.00 91.12 204 ARG A N 1
ATOM 1602 C CA . ARG A 1 204 ? -14.067 -5.397 13.445 1.00 91.12 204 ARG A CA 1
ATOM 1603 C C . ARG A 1 204 ? -14.575 -4.070 14.008 1.00 91.12 204 ARG A C 1
ATOM 1605 O O . ARG A 1 204 ? -15.411 -4.076 14.908 1.00 91.12 204 ARG A O 1
ATOM 1612 N N . LEU A 1 205 ? -14.108 -2.944 13.465 1.00 93.44 205 LEU A N 1
ATOM 1613 C CA . LEU A 1 205 ? -14.562 -1.616 13.894 1.00 93.44 205 LEU A CA 1
ATOM 1614 C C . LEU A 1 205 ? -16.044 -1.388 13.583 1.00 93.44 205 LEU A C 1
ATOM 1616 O O . LEU A 1 205 ? -16.772 -0.861 14.425 1.00 93.44 205 LEU A O 1
ATOM 1620 N N . TYR A 1 206 ? -16.485 -1.813 12.400 1.00 91.19 206 TYR A N 1
ATOM 1621 C CA . TYR A 1 206 ? -17.866 -1.695 11.952 1.00 91.19 206 TYR A CA 1
ATOM 1622 C C . TYR A 1 206 ? -18.813 -2.536 12.819 1.00 91.19 206 TYR A C 1
ATOM 1624 O O . TYR A 1 206 ? -19.725 -1.991 13.435 1.00 91.19 206 TYR A O 1
ATOM 1632 N N . LEU A 1 207 ? -18.553 -3.840 12.976 1.00 88.94 207 LEU A N 1
ATOM 1633 C CA . LEU A 1 207 ? -19.381 -4.731 13.804 1.00 88.94 207 LEU A CA 1
ATOM 1634 C C . LEU A 1 207 ? -19.395 -4.331 15.287 1.00 88.94 207 LEU A C 1
ATOM 1636 O O . LEU A 1 207 ? -20.433 -4.437 15.944 1.00 88.94 207 LEU A O 1
ATOM 1640 N N . GLY A 1 208 ? -18.279 -3.801 15.796 1.00 88.88 208 GLY A N 1
ATOM 1641 C CA . GLY A 1 208 ? -18.176 -3.247 17.147 1.00 88.88 208 GLY A CA 1
ATOM 1642 C C . GLY A 1 208 ? -18.864 -1.890 17.338 1.00 88.88 208 GLY A C 1
ATOM 1643 O O . GLY A 1 208 ? -18.882 -1.377 18.452 1.00 88.88 208 GLY A O 1
ATOM 1644 N N . SER A 1 209 ? -19.452 -1.305 16.283 1.00 90.25 209 SER A N 1
ATOM 1645 C CA . SER A 1 209 ? -20.093 0.022 16.327 1.00 90.25 209 SER A CA 1
ATOM 1646 C C . SER A 1 209 ? -19.136 1.132 16.802 1.00 90.25 209 SER A C 1
ATOM 1648 O O . SER A 1 209 ? -19.530 2.070 17.493 1.00 90.25 209 SER A O 1
ATOM 1650 N N . HIS A 1 210 ? -17.852 1.016 16.445 1.00 92.88 210 HIS A N 1
ATOM 1651 C CA . HIS A 1 210 ? -16.810 1.996 16.778 1.00 92.88 210 HIS A CA 1
ATOM 1652 C C . HIS A 1 210 ? -16.656 3.095 15.715 1.00 92.88 210 HIS A C 1
ATOM 1654 O O . HIS A 1 210 ? -15.915 4.057 15.918 1.00 92.88 210 HIS A O 1
ATOM 1660 N N . LEU A 1 211 ? -17.355 2.946 14.590 1.00 92.69 211 LEU A N 1
ATOM 1661 C CA . LEU A 1 211 ? -17.431 3.908 13.494 1.00 92.69 211 LEU A CA 1
ATOM 1662 C C . LEU A 1 211 ? -18.734 4.714 13.582 1.00 92.69 211 LEU A C 1
ATOM 1664 O O . LEU A 1 211 ? -19.643 4.357 14.330 1.00 92.69 211 LEU A O 1
ATOM 1668 N N . SER A 1 212 ? -18.833 5.803 12.820 1.00 90.88 212 SER A N 1
ATOM 1669 C CA . SER A 1 212 ? -20.059 6.615 12.742 1.00 90.88 212 SER A CA 1
ATOM 1670 C C . SER A 1 212 ? -21.208 5.907 12.025 1.00 90.88 212 SER A C 1
ATOM 1672 O O . SER A 1 212 ? -22.361 6.286 12.200 1.00 90.88 212 SER A O 1
ATOM 1674 N N . VAL A 1 213 ? -20.902 4.886 11.224 1.00 85.69 213 VAL A N 1
ATOM 1675 C CA . VAL A 1 213 ? -21.891 4.016 10.586 1.00 85.69 213 VAL A CA 1
ATOM 1676 C C . VAL A 1 213 ? -21.980 2.739 11.413 1.00 85.69 213 VAL A C 1
ATOM 1678 O O . VAL A 1 213 ? -20.982 2.024 11.539 1.00 85.69 213 VAL A O 1
ATOM 1681 N N . SER A 1 214 ? -23.149 2.455 11.989 1.00 76.00 214 SER A N 1
ATOM 1682 C CA . SER A 1 214 ? -23.385 1.206 12.716 1.00 76.00 214 SER A CA 1
ATOM 1683 C C . SER A 1 214 ? -24.100 0.182 11.834 1.00 76.00 214 SER A C 1
ATOM 1685 O O . SER A 1 214 ? -24.955 0.567 11.039 1.00 76.00 214 SER A O 1
ATOM 1687 N N . PRO A 1 215 ? -23.806 -1.116 11.989 1.00 76.06 215 PRO A N 1
ATOM 1688 C CA . PRO A 1 215 ? -24.588 -2.165 11.359 1.00 76.06 215 PRO A CA 1
ATOM 1689 C C . PRO A 1 215 ? -26.006 -2.228 11.920 1.00 76.06 215 PRO A C 1
ATOM 1691 O O . PRO A 1 215 ? -26.211 -2.037 13.122 1.00 76.06 215 PRO A O 1
ATOM 1694 N N . ASP A 1 216 ? -26.950 -2.614 11.064 1.00 72.00 216 ASP A N 1
ATOM 1695 C CA . ASP A 1 216 ? -28.267 -3.068 11.499 1.00 72.00 216 ASP A CA 1
ATOM 1696 C C . ASP A 1 216 ? -28.125 -4.281 12.429 1.00 72.00 216 ASP A C 1
ATOM 1698 O O . ASP A 1 216 ? -27.193 -5.088 12.318 1.00 72.00 216 ASP A O 1
ATOM 1702 N N . THR A 1 217 ? -29.070 -4.435 13.357 1.00 60.56 217 THR A N 1
ATOM 1703 C CA . THR A 1 217 ? -29.017 -5.414 14.456 1.00 60.56 217 THR A CA 1
ATOM 1704 C C . THR A 1 217 ? -28.767 -6.855 13.978 1.00 60.56 217 THR A C 1
ATOM 1706 O O . THR A 1 217 ? -28.141 -7.635 14.695 1.00 60.56 217 THR A O 1
ATOM 1709 N N . GLY A 1 218 ? -29.177 -7.197 12.748 1.00 56.38 218 GLY A N 1
ATOM 1710 C CA . GLY A 1 218 ? -28.991 -8.519 12.138 1.00 56.38 218 GLY A CA 1
ATOM 1711 C C . GLY A 1 218 ? -27.544 -8.883 11.773 1.00 56.38 218 GLY A C 1
ATOM 1712 O O . GLY A 1 218 ? -27.193 -10.062 11.786 1.00 56.38 218 GLY A O 1
ATOM 1713 N N . ALA A 1 219 ? -26.659 -7.913 11.518 1.00 59.34 219 ALA A N 1
ATOM 1714 C CA . ALA A 1 219 ? -25.280 -8.204 11.102 1.00 59.34 219 ALA A CA 1
ATOM 1715 C C . ALA A 1 219 ? -24.366 -8.664 12.260 1.00 59.34 219 ALA A C 1
ATOM 1717 O O . ALA A 1 219 ? -23.280 -9.194 12.017 1.00 59.34 219 ALA A O 1
ATOM 1718 N N . LYS A 1 220 ? -24.801 -8.513 13.522 1.00 58.47 220 LYS A N 1
ATOM 1719 C CA . LYS A 1 220 ? -24.050 -8.952 14.716 1.00 58.47 220 LYS A CA 1
ATOM 1720 C C . LYS A 1 220 ? -24.025 -10.477 14.917 1.00 58.47 220 LYS A C 1
ATOM 1722 O O . LYS A 1 220 ? -23.234 -10.956 15.721 1.00 58.47 220 LYS A O 1
ATOM 1727 N N . LEU A 1 221 ? -24.857 -11.238 14.198 1.00 52.34 221 LEU A N 1
ATOM 1728 C CA . LEU A 1 221 ? -25.095 -12.671 14.441 1.00 52.34 221 LEU A CA 1
ATOM 1729 C C . LEU A 1 221 ? -24.127 -13.642 13.741 1.00 52.34 221 LEU A C 1
ATOM 1731 O O . LEU A 1 221 ? -24.188 -14.845 13.987 1.00 52.34 221 LEU A O 1
ATOM 1735 N N . LEU A 1 222 ? -23.201 -13.165 12.904 1.00 55.53 222 LEU A N 1
ATOM 1736 C CA . LEU A 1 222 ? -22.213 -14.044 12.271 1.00 55.53 222 LEU A CA 1
ATOM 1737 C C . LEU A 1 222 ? -21.041 -14.314 13.221 1.00 55.53 222 LEU A C 1
ATOM 1739 O O . LEU A 1 222 ? -20.119 -13.503 13.338 1.00 55.53 222 LEU A O 1
ATOM 1743 N N . GLY A 1 223 ? -21.093 -15.478 13.877 1.00 52.16 223 GLY A N 1
ATOM 1744 C CA . GLY A 1 223 ? -20.070 -15.978 14.792 1.00 52.16 223 GLY A CA 1
ATOM 1745 C C . GLY A 1 223 ? -18.650 -15.820 14.243 1.00 52.16 223 GLY A C 1
ATOM 1746 O O . GLY A 1 223 ? -18.324 -16.239 13.130 1.00 52.16 223 GLY A O 1
ATOM 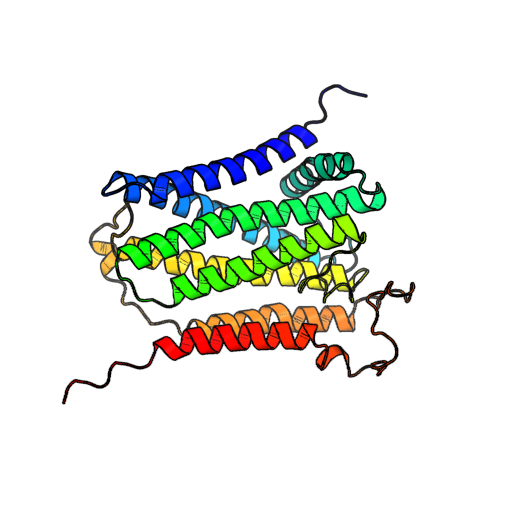1747 N N . GLU A 1 224 ? -17.785 -15.193 15.033 1.00 57.81 224 GLU A N 1
ATOM 1748 C CA . GLU A 1 224 ? -16.407 -14.930 14.642 1.00 57.81 224 GLU A CA 1
ATOM 1749 C C . GLU A 1 224 ? -15.563 -16.203 14.757 1.00 57.81 224 GLU A C 1
ATOM 1751 O O . GLU A 1 224 ? -15.015 -16.518 15.816 1.00 57.81 224 GLU A O 1
ATOM 1756 N N . ARG A 1 225 ? -15.370 -16.922 13.646 1.00 61.06 225 ARG A N 1
ATOM 1757 C CA . ARG A 1 225 ? -14.212 -17.819 13.558 1.00 61.06 225 ARG A CA 1
ATOM 1758 C C . ARG A 1 225 ? -12.955 -16.962 13.683 1.00 61.06 225 ARG A C 1
ATOM 1760 O O . ARG A 1 225 ? -12.686 -16.107 12.838 1.00 61.06 225 ARG A O 1
ATOM 1767 N N . ARG A 1 226 ? -12.171 -17.194 14.741 1.00 63.31 226 ARG A N 1
ATOM 1768 C CA . ARG A 1 226 ? -10.819 -16.640 14.872 1.00 63.31 226 ARG A CA 1
ATOM 1769 C C . ARG A 1 226 ? -9.945 -17.246 13.778 1.00 63.31 226 ARG A C 1
ATOM 1771 O O . ARG A 1 226 ? -9.346 -18.301 13.961 1.00 63.31 226 ARG A O 1
ATOM 1778 N N . LEU A 1 227 ? -9.900 -16.582 12.629 1.00 66.31 227 LEU A N 1
ATOM 1779 C CA . LEU A 1 227 ? -8.940 -16.881 11.579 1.00 66.31 227 LEU A CA 1
ATOM 1780 C C . LEU A 1 227 ? -7.536 -16.750 12.169 1.00 66.31 227 LEU A C 1
ATOM 1782 O O . LEU A 1 227 ? -7.201 -15.735 12.786 1.00 66.31 227 LEU A O 1
ATOM 1786 N N . ASN A 1 228 ? -6.714 -17.788 12.014 1.00 75.44 228 ASN A N 1
ATOM 1787 C CA . ASN A 1 228 ? -5.326 -17.720 12.438 1.00 75.44 228 ASN A CA 1
ATOM 1788 C C . ASN A 1 228 ? -4.555 -16.875 11.419 1.00 75.44 228 ASN A C 1
ATOM 1790 O O . ASN A 1 228 ? -3.971 -17.393 10.474 1.00 75.44 228 ASN A O 1
ATOM 1794 N N . LEU A 1 229 ? -4.612 -15.557 11.608 1.00 72.25 229 LEU A N 1
ATOM 1795 C CA . LEU A 1 229 ? -4.079 -14.544 10.700 1.00 72.25 229 LEU A CA 1
ATOM 1796 C C . LEU A 1 229 ? -2.614 -14.792 10.325 1.00 72.25 229 LEU A C 1
ATOM 1798 O O . LEU A 1 229 ? -2.220 -14.575 9.187 1.00 72.25 229 LEU A O 1
ATOM 1802 N N . ALA A 1 230 ? -1.834 -15.319 11.267 1.00 71.25 230 ALA A N 1
ATOM 1803 C CA . ALA A 1 230 ? -0.444 -15.685 11.052 1.00 71.25 230 ALA A CA 1
ATOM 1804 C C . ALA A 1 230 ? -0.292 -16.761 9.956 1.00 71.25 230 ALA A C 1
ATOM 1806 O O . ALA A 1 230 ? 0.584 -16.640 9.106 1.00 71.25 230 ALA A O 1
ATOM 1807 N N . TRP A 1 231 ? -1.178 -17.765 9.923 1.00 73.44 231 TRP A N 1
ATOM 1808 C CA . TRP A 1 231 ? -1.196 -18.778 8.861 1.00 73.44 231 TRP A CA 1
ATOM 1809 C C . TRP A 1 231 ? -1.696 -18.225 7.535 1.00 73.44 231 TRP A C 1
ATOM 1811 O O . TRP A 1 231 ? -1.161 -18.602 6.505 1.00 73.44 231 TRP A O 1
ATOM 1821 N N . ILE A 1 232 ? -2.677 -17.320 7.541 1.00 74.69 232 ILE A N 1
ATOM 1822 C CA . ILE A 1 232 ? -3.163 -16.694 6.301 1.00 74.69 232 ILE A CA 1
ATOM 1823 C C . ILE A 1 232 ? -2.050 -15.881 5.647 1.00 74.69 232 ILE A C 1
ATOM 1825 O O . ILE A 1 232 ? -1.844 -16.004 4.448 1.00 74.69 232 ILE A O 1
ATOM 1829 N N . ILE A 1 233 ? -1.311 -15.096 6.436 1.00 74.56 233 ILE A N 1
ATOM 1830 C CA . ILE A 1 233 ? -0.164 -14.337 5.933 1.00 74.56 233 ILE A CA 1
ATOM 1831 C C . ILE A 1 233 ? 0.927 -15.296 5.456 1.00 74.56 233 ILE A C 1
ATOM 1833 O O . ILE A 1 233 ? 1.409 -15.130 4.348 1.00 74.56 233 ILE A O 1
ATOM 1837 N N . ALA A 1 234 ? 1.296 -16.309 6.248 1.00 74.44 234 ALA A N 1
ATOM 1838 C CA . ALA A 1 234 ? 2.352 -17.247 5.864 1.00 74.44 234 ALA A CA 1
ATOM 1839 C C . ALA A 1 234 ? 2.011 -18.006 4.572 1.00 74.44 234 ALA A C 1
ATOM 1841 O O . ALA A 1 234 ? 2.805 -18.006 3.641 1.00 74.44 234 ALA A O 1
ATOM 1842 N N . ILE A 1 235 ? 0.810 -18.588 4.487 1.00 74.75 235 ILE A N 1
ATOM 1843 C CA . ILE A 1 235 ? 0.335 -19.290 3.289 1.00 74.75 235 ILE A CA 1
ATOM 1844 C C . ILE A 1 235 ? 0.223 -18.313 2.118 1.00 74.75 235 ILE A C 1
ATOM 1846 O O . ILE A 1 235 ? 0.674 -18.638 1.028 1.00 74.75 235 ILE A O 1
ATOM 1850 N N . GLY A 1 236 ? -0.328 -17.118 2.343 1.00 75.69 236 GLY A N 1
ATOM 1851 C CA . GLY A 1 236 ? -0.447 -16.080 1.323 1.00 75.69 236 GLY A CA 1
ATOM 1852 C C . GLY A 1 236 ? 0.909 -15.689 0.743 1.00 75.69 236 GLY A C 1
ATOM 1853 O O . GLY A 1 236 ? 1.078 -15.746 -0.465 1.00 75.69 236 GLY A O 1
ATOM 1854 N N . VAL A 1 237 ? 1.898 -15.385 1.587 1.00 75.06 237 VAL A N 1
ATOM 1855 C CA . VAL A 1 237 ? 3.264 -15.067 1.141 1.00 75.06 237 VAL A CA 1
ATOM 1856 C C . VAL A 1 237 ? 3.883 -16.257 0.413 1.00 75.06 237 VAL A C 1
ATOM 1858 O O . VAL A 1 237 ? 4.393 -16.087 -0.682 1.00 75.06 237 VAL A O 1
ATOM 1861 N N . THR A 1 238 ? 3.821 -17.472 0.959 1.00 74.38 238 THR A N 1
ATOM 1862 C CA . THR A 1 238 ? 4.448 -18.637 0.314 1.00 74.38 238 THR A CA 1
ATOM 1863 C C . THR A 1 238 ? 3.821 -18.962 -1.041 1.00 74.38 238 THR A C 1
ATOM 1865 O O . THR A 1 238 ? 4.544 -19.234 -1.995 1.00 74.38 238 THR A O 1
ATOM 1868 N N . VAL A 1 239 ? 2.491 -18.931 -1.142 1.00 75.81 239 VAL A N 1
ATOM 1869 C CA . VAL A 1 239 ? 1.770 -19.250 -2.383 1.00 75.81 239 VAL A CA 1
ATOM 1870 C C . VAL A 1 239 ? 1.925 -18.142 -3.418 1.00 75.81 239 VAL A C 1
ATOM 1872 O O . VAL A 1 239 ? 1.997 -18.449 -4.603 1.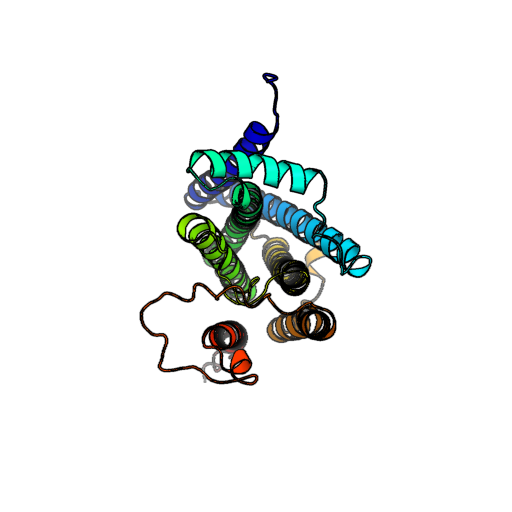00 75.81 239 VAL A O 1
ATOM 1875 N N . LEU A 1 240 ? 1.976 -16.878 -2.995 1.00 75.94 240 LEU A N 1
ATOM 1876 C CA . LEU A 1 240 ? 2.057 -15.756 -3.924 1.00 75.94 240 LEU A CA 1
ATOM 1877 C C . LEU A 1 240 ? 3.496 -15.386 -4.306 1.00 75.94 240 LEU A C 1
ATOM 1879 O O . LEU A 1 240 ? 3.684 -14.924 -5.417 1.00 75.94 240 LEU A O 1
ATOM 1883 N N . GLU A 1 241 ? 4.503 -15.625 -3.459 1.00 74.94 241 GLU A N 1
ATOM 1884 C CA . GLU A 1 241 ? 5.914 -15.284 -3.741 1.00 74.94 241 GLU A CA 1
ATOM 1885 C C . GLU A 1 241 ? 6.764 -16.478 -4.186 1.00 74.94 241 GLU A C 1
ATOM 1887 O O . GLU A 1 241 ? 7.734 -16.309 -4.925 1.00 74.94 241 GLU A O 1
ATOM 1892 N N . GLY A 1 242 ? 6.408 -17.698 -3.772 1.00 73.50 242 GLY A N 1
ATOM 1893 C CA . GLY A 1 242 ? 7.164 -18.905 -4.112 1.00 73.50 242 GLY A CA 1
ATOM 1894 C C . GLY A 1 242 ? 7.202 -19.186 -5.619 1.00 73.50 242 GLY A C 1
ATOM 1895 O O . GLY A 1 242 ? 8.293 -19.254 -6.188 1.00 73.50 242 GLY A O 1
ATOM 1896 N N . PRO A 1 243 ? 6.044 -19.331 -6.292 1.00 74.50 243 PRO A N 1
ATOM 1897 C CA . PRO A 1 243 ? 6.002 -19.573 -7.731 1.00 74.50 243 PRO A CA 1
ATOM 1898 C C . PRO A 1 243 ? 6.672 -18.468 -8.566 1.00 74.50 243 PRO A C 1
ATOM 1900 O O . PRO A 1 243 ? 7.394 -18.820 -9.489 1.00 74.50 243 PRO A O 1
ATOM 1903 N N . PRO A 1 244 ? 6.530 -17.165 -8.265 1.00 66.19 244 PRO A N 1
ATOM 1904 C CA . PRO A 1 244 ? 7.188 -16.106 -9.036 1.00 66.19 244 PRO A CA 1
ATOM 1905 C C . PRO A 1 244 ? 8.689 -16.047 -8.872 1.00 66.19 244 PRO A C 1
ATOM 1907 O O . PRO A 1 244 ? 9.375 -15.834 -9.861 1.00 66.19 244 PRO A O 1
ATOM 1910 N N . LEU A 1 245 ? 9.207 -16.251 -7.658 1.00 67.81 245 LEU A N 1
ATOM 1911 C CA . LEU A 1 245 ? 10.647 -16.386 -7.456 1.00 67.81 245 LEU A CA 1
ATOM 1912 C C . LEU A 1 245 ? 11.177 -17.587 -8.235 1.00 67.81 245 LEU A C 1
ATOM 1914 O O . LEU A 1 245 ? 12.222 -17.493 -8.868 1.00 67.81 245 LEU A O 1
ATOM 1918 N N . LEU A 1 246 ? 10.442 -18.700 -8.233 1.00 71.38 246 LEU A N 1
ATOM 1919 C CA . LEU A 1 246 ? 10.805 -19.871 -9.020 1.00 71.38 246 LEU A CA 1
ATOM 1920 C C . LEU A 1 246 ? 10.771 -19.570 -10.527 1.00 71.38 246 LEU A C 1
ATOM 1922 O O . LEU A 1 246 ? 11.738 -19.864 -11.214 1.00 71.38 246 LEU A O 1
ATOM 1926 N N . ILE A 1 247 ? 9.703 -18.954 -11.038 1.00 67.69 247 ILE A N 1
ATOM 1927 C CA . ILE A 1 247 ? 9.566 -18.597 -12.458 1.00 67.69 247 ILE A CA 1
ATOM 1928 C C . ILE A 1 247 ? 10.648 -17.595 -12.865 1.00 67.69 247 ILE A C 1
ATOM 1930 O O . ILE A 1 247 ? 11.339 -17.841 -13.840 1.00 67.69 247 ILE A O 1
ATOM 1934 N N . ALA A 1 248 ? 10.858 -16.524 -12.097 1.00 64.81 248 ALA A N 1
ATOM 1935 C CA . ALA A 1 248 ? 11.887 -15.521 -12.364 1.00 64.81 248 ALA A CA 1
ATOM 1936 C C . ALA A 1 248 ? 13.286 -16.153 -12.452 1.00 64.81 248 ALA A C 1
ATOM 1938 O O . ALA A 1 248 ? 14.020 -15.855 -13.388 1.00 64.81 248 ALA A O 1
ATOM 1939 N N . ASN A 1 249 ? 13.612 -17.089 -11.554 1.00 66.81 249 ASN A N 1
ATOM 1940 C CA . ASN A 1 249 ? 14.872 -17.837 -11.607 1.00 66.81 249 ASN A CA 1
ATOM 1941 C C . ASN A 1 249 ? 14.956 -18.818 -12.791 1.00 66.81 249 ASN A C 1
ATOM 1943 O O . ASN A 1 249 ? 16.051 -19.120 -13.256 1.00 66.81 249 ASN A O 1
ATOM 1947 N N . LEU A 1 250 ? 13.827 -19.362 -13.257 1.00 69.81 250 LEU A N 1
ATOM 1948 C CA . LEU A 1 250 ? 13.791 -20.342 -14.349 1.00 69.81 250 LEU A CA 1
ATOM 1949 C C . LEU A 1 250 ? 13.735 -19.704 -15.743 1.00 69.81 250 LEU A C 1
ATOM 1951 O O . LEU A 1 250 ? 14.198 -20.320 -16.700 1.00 69.81 250 LEU A O 1
ATOM 1955 N N . THR A 1 251 ? 13.128 -18.523 -15.875 1.00 65.31 251 THR A N 1
ATOM 1956 C CA . THR A 1 251 ? 12.815 -17.896 -17.171 1.00 65.31 251 THR A CA 1
ATOM 1957 C C . THR A 1 251 ? 13.439 -16.517 -17.352 1.00 65.31 251 THR A C 1
ATOM 1959 O O . THR A 1 251 ? 13.437 -16.003 -18.466 1.00 65.31 251 THR A O 1
ATOM 1962 N N . GLY A 1 252 ? 13.928 -15.885 -16.284 1.00 62.16 252 GLY A N 1
ATOM 1963 C CA . GLY A 1 252 ? 14.532 -14.560 -16.354 1.00 62.16 252 GLY A CA 1
ATOM 1964 C C . GLY A 1 252 ? 15.899 -14.594 -17.028 1.00 62.16 252 GLY A C 1
ATOM 1965 O O . GLY A 1 252 ? 16.702 -15.495 -16.786 1.00 62.16 252 GLY A O 1
ATOM 1966 N N . GLU A 1 253 ? 16.193 -13.584 -17.848 1.00 60.84 253 GLU A N 1
ATOM 1967 C CA . GLU A 1 253 ? 17.582 -13.327 -18.217 1.00 60.84 253 GLU A CA 1
ATOM 1968 C C . GLU A 1 253 ? 18.308 -12.822 -16.962 1.00 60.84 253 GLU A C 1
ATOM 1970 O O . GLU A 1 253 ? 17.874 -11.811 -16.391 1.00 60.84 253 GLU A O 1
ATOM 1975 N N . PRO A 1 254 ? 19.379 -13.501 -16.507 1.00 55.81 254 PRO A N 1
ATOM 1976 C CA . PRO A 1 254 ? 20.111 -13.074 -15.327 1.00 55.81 254 PRO A CA 1
ATOM 1977 C C . PRO A 1 254 ? 20.655 -11.670 -15.556 1.00 55.81 254 PRO A C 1
ATOM 1979 O O . PRO A 1 254 ? 21.013 -11.301 -16.679 1.00 55.81 254 PRO A O 1
ATOM 1982 N N . ALA A 1 255 ? 20.729 -10.887 -14.480 1.00 50.81 255 ALA A N 1
ATOM 1983 C CA . ALA A 1 255 ? 21.182 -9.511 -14.571 1.00 50.81 255 ALA A CA 1
ATOM 1984 C C . ALA A 1 255 ? 22.487 -9.406 -15.377 1.00 50.81 255 ALA A C 1
ATOM 1986 O O . ALA A 1 255 ? 23.489 -10.036 -15.031 1.00 50.81 255 ALA A O 1
ATOM 1987 N N . SER A 1 256 ? 22.482 -8.598 -16.447 1.00 48.50 256 SER A N 1
ATOM 1988 C CA . SER A 1 256 ? 23.701 -8.293 -17.195 1.00 48.50 256 SER A CA 1
ATOM 1989 C C . SER A 1 256 ? 24.767 -7.851 -16.197 1.00 48.50 256 SER A C 1
ATOM 1991 O O . SER A 1 256 ? 24.514 -6.921 -15.427 1.00 48.50 256 SER A O 1
ATOM 1993 N N . GLN A 1 257 ? 25.937 -8.496 -16.206 1.00 46.22 257 GLN A N 1
ATOM 1994 C CA . GLN A 1 257 ? 27.076 -8.184 -15.333 1.00 46.22 257 GLN A CA 1
ATOM 1995 C C . GLN A 1 257 ? 27.689 -6.791 -15.595 1.00 46.22 257 GLN A C 1
ATOM 1997 O O . GLN A 1 257 ? 28.882 -6.586 -15.382 1.00 46.22 257 GLN A O 1
ATOM 2002 N N . GLU A 1 258 ? 26.911 -5.807 -16.059 1.00 46.34 258 GLU A N 1
ATOM 2003 C CA . GLU A 1 258 ? 27.295 -4.411 -15.905 1.00 46.34 258 GLU A CA 1
ATOM 2004 C C . GLU A 1 258 ? 27.549 -4.195 -14.423 1.00 46.34 258 GLU A C 1
ATOM 2006 O O . GLU A 1 258 ? 26.614 -4.278 -13.620 1.00 46.34 258 GLU A O 1
ATOM 2011 N N . LEU A 1 259 ? 28.842 -4.027 -14.106 1.00 44.12 259 LEU A N 1
ATOM 2012 C CA . LEU A 1 259 ? 29.416 -3.860 -12.780 1.00 44.12 259 LEU A CA 1
ATOM 2013 C C . LEU A 1 259 ? 28.348 -3.330 -11.843 1.00 44.12 259 LEU A C 1
ATOM 2015 O O . LEU A 1 259 ? 27.986 -2.152 -11.910 1.00 44.12 259 LEU A O 1
ATOM 2019 N N . LEU A 1 260 ? 27.816 -4.225 -11.003 1.00 45.72 260 LEU A N 1
ATOM 2020 C CA . LEU A 1 260 ? 27.069 -3.837 -9.823 1.00 45.72 260 LEU A CA 1
ATOM 2021 C C . LEU A 1 260 ? 27.882 -2.684 -9.233 1.00 45.72 260 LEU A C 1
ATOM 2023 O O . LEU A 1 260 ? 29.013 -2.894 -8.803 1.00 45.72 260 LEU A O 1
ATOM 2027 N N . ALA A 1 261 ? 27.365 -1.454 -9.326 1.00 39.62 261 ALA A N 1
ATOM 2028 C CA . ALA A 1 261 ? 27.951 -0.270 -8.711 1.00 39.62 261 ALA A CA 1
ATOM 2029 C C . ALA A 1 261 ? 27.717 -0.425 -7.213 1.00 39.62 261 ALA A C 1
ATOM 2031 O O . ALA A 1 261 ? 26.819 0.132 -6.587 1.00 39.62 261 ALA A O 1
ATOM 2032 N N . ARG A 1 262 ? 28.471 -1.366 -6.686 1.00 43.12 262 ARG A N 1
ATOM 2033 C CA . ARG A 1 262 ? 28.438 -1.918 -5.367 1.00 43.12 262 ARG A CA 1
ATOM 2034 C C . ARG A 1 262 ? 29.492 -1.001 -4.731 1.00 43.12 262 ARG A C 1
ATOM 2036 O O . ARG A 1 262 ? 30.671 -1.275 -4.797 1.00 43.12 262 ARG A O 1
ATOM 2043 N N . ASN A 1 263 ? 29.101 0.167 -4.232 1.00 40.19 263 ASN A N 1
ATOM 2044 C CA . ASN A 1 263 ? 30.058 1.084 -3.610 1.00 40.19 263 ASN A CA 1
ATOM 2045 C C . ASN A 1 263 ? 29.471 1.645 -2.319 1.00 40.19 263 ASN A C 1
ATOM 2047 O O . ASN A 1 263 ? 28.894 2.724 -2.276 1.00 40.19 263 ASN A O 1
ATOM 2051 N N . PHE A 1 264 ? 29.628 0.852 -1.263 1.00 41.16 264 PHE A N 1
ATOM 2052 C CA . PHE A 1 264 ? 29.642 1.307 0.120 1.00 41.16 264 PHE A CA 1
ATOM 2053 C C . PHE A 1 264 ? 30.785 0.564 0.820 1.00 41.16 264 PHE A C 1
ATOM 2055 O O . PHE A 1 264 ? 30.564 -0.486 1.406 1.00 41.16 264 PHE A O 1
ATOM 2062 N N . LEU A 1 265 ? 32.012 1.080 0.674 1.00 43.62 265 LEU A N 1
ATOM 2063 C CA . LEU A 1 265 ? 33.155 1.000 1.608 1.00 43.62 265 LEU A CA 1
ATOM 2064 C C . LEU A 1 265 ? 33.594 -0.356 2.230 1.00 43.62 265 LEU A C 1
ATOM 2066 O O . LEU A 1 265 ? 34.525 -0.349 3.029 1.00 43.62 265 LEU A O 1
ATOM 2070 N N . LEU A 1 266 ? 32.998 -1.507 1.900 1.00 46.84 266 LEU A N 1
ATOM 2071 C CA . LEU A 1 266 ? 33.195 -2.775 2.632 1.00 46.84 266 LEU A CA 1
ATOM 2072 C C . LEU A 1 266 ? 33.282 -4.025 1.733 1.00 46.84 266 LEU A C 1
ATOM 2074 O O . LEU A 1 266 ? 32.800 -5.091 2.116 1.00 46.84 266 LEU A O 1
ATOM 2078 N N . GLN A 1 267 ? 33.838 -3.925 0.523 1.00 46.47 267 GLN A N 1
ATOM 2079 C CA . GLN A 1 267 ? 33.513 -4.912 -0.511 1.00 46.47 267 GLN A CA 1
ATOM 2080 C C . GLN A 1 267 ? 34.393 -6.135 -0.732 1.00 46.47 267 GLN A C 1
ATOM 2082 O O . GLN A 1 267 ? 33.886 -7.097 -1.299 1.00 46.47 267 GLN A O 1
ATOM 2087 N N . ASP A 1 268 ? 35.606 -6.196 -0.198 1.00 45.34 268 ASP A N 1
ATOM 2088 C CA . ASP A 1 268 ? 36.483 -7.348 -0.473 1.00 45.34 268 ASP A CA 1
ATOM 2089 C C . ASP A 1 268 ? 36.462 -8.446 0.603 1.00 45.34 268 ASP A C 1
ATOM 2091 O O . ASP A 1 268 ? 37.272 -9.366 0.573 1.00 45.34 268 ASP A O 1
ATOM 2095 N N . ILE A 1 269 ? 35.531 -8.399 1.564 1.00 46.16 269 ILE A N 1
ATOM 2096 C CA . ILE A 1 269 ? 35.473 -9.404 2.647 1.00 46.16 269 ILE A CA 1
ATOM 2097 C C . ILE A 1 269 ? 34.431 -10.513 2.372 1.00 46.16 269 ILE A C 1
ATOM 2099 O O . ILE A 1 269 ? 34.468 -11.568 3.009 1.00 46.16 269 ILE A O 1
ATOM 2103 N N . PHE A 1 270 ? 33.522 -10.335 1.403 1.00 45.28 270 PHE A N 1
ATOM 2104 C CA . PHE A 1 270 ? 32.357 -11.221 1.213 1.00 45.28 270 PHE A CA 1
ATOM 2105 C C . PHE A 1 270 ? 32.087 -11.646 -0.240 1.00 45.28 270 PHE A C 1
ATOM 2107 O O . PHE 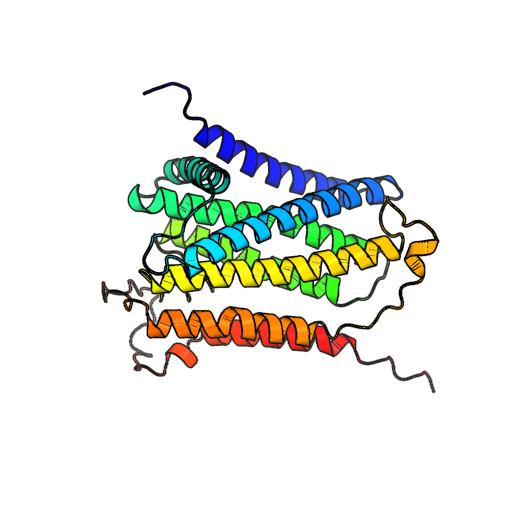A 1 270 ? 30.929 -11.768 -0.634 1.00 45.28 270 PHE A O 1
ATOM 2114 N N . ASP A 1 271 ? 33.120 -11.903 -1.042 1.00 55.06 271 ASP A N 1
ATOM 2115 C CA . ASP A 1 271 ? 32.914 -12.532 -2.351 1.00 55.06 271 ASP A CA 1
ATOM 2116 C C . ASP A 1 271 ? 32.720 -14.046 -2.194 1.00 55.06 271 ASP A C 1
ATOM 2118 O O . ASP A 1 271 ? 33.650 -14.774 -1.833 1.00 55.06 271 ASP A O 1
ATOM 2122 N N . LYS A 1 272 ? 31.487 -14.531 -2.370 1.00 46.47 272 LYS A N 1
ATOM 2123 C CA . LYS A 1 272 ? 31.158 -15.957 -2.274 1.00 46.47 272 LYS A CA 1
ATOM 2124 C C . LYS A 1 272 ? 30.017 -16.298 -3.236 1.00 46.47 272 LYS A C 1
ATOM 2126 O O . LYS A 1 272 ? 29.028 -15.578 -3.300 1.00 46.47 272 LYS A O 1
ATOM 2131 N N . GLY A 1 273 ? 30.202 -17.399 -3.970 1.00 55.06 273 GLY A N 1
ATOM 2132 C CA . GLY A 1 273 ? 29.393 -17.839 -5.114 1.00 55.06 273 GLY A CA 1
ATOM 2133 C C . GLY A 1 273 ? 27.912 -18.153 -4.855 1.00 55.06 273 GLY A C 1
ATOM 2134 O O . GLY A 1 273 ? 27.324 -17.734 -3.863 1.00 55.06 273 GLY A O 1
ATOM 2135 N N . GLU A 1 274 ? 27.318 -18.925 -5.771 1.00 50.31 274 GLU A N 1
ATOM 2136 C CA . GLU A 1 274 ? 25.869 -19.056 -6.050 1.00 50.31 274 GLU A CA 1
ATOM 2137 C C . GLU A 1 274 ? 24.929 -19.284 -4.846 1.00 50.31 274 GLU A C 1
ATOM 2139 O O . GLU A 1 274 ? 23.748 -18.964 -4.917 1.00 50.31 274 GLU A O 1
ATOM 2144 N N . TRP A 1 275 ? 25.430 -19.756 -3.703 1.00 44.47 275 TRP A N 1
ATOM 2145 C CA . TRP A 1 275 ? 24.626 -20.024 -2.504 1.00 44.47 275 TRP A CA 1
ATOM 2146 C C . TRP A 1 275 ? 24.473 -18.828 -1.549 1.00 44.47 275 TRP A C 1
ATOM 2148 O O . TRP A 1 275 ? 23.676 -18.891 -0.610 1.00 44.47 275 TRP A O 1
ATOM 2158 N N . TRP A 1 276 ? 25.210 -17.729 -1.750 1.00 51.38 276 TRP A N 1
ATOM 2159 C CA . TRP A 1 276 ? 25.176 -16.590 -0.821 1.00 51.38 276 TRP A CA 1
ATOM 2160 C C . TRP A 1 276 ? 23.940 -15.717 -0.909 1.00 51.38 276 TRP A C 1
ATOM 2162 O O . TRP A 1 276 ? 23.634 -15.035 0.062 1.00 51.38 276 TRP A O 1
ATOM 2172 N N . GLN A 1 277 ? 23.182 -15.798 -1.997 1.00 49.88 277 GLN A N 1
ATOM 2173 C CA . GLN A 1 277 ? 21.920 -15.072 -2.129 1.00 49.88 277 GLN A CA 1
ATOM 2174 C C . GLN A 1 277 ? 20.906 -15.483 -1.040 1.00 49.88 277 GLN A C 1
ATOM 2176 O O . GLN A 1 277 ? 20.105 -14.667 -0.598 1.00 49.88 277 GLN A O 1
ATOM 2181 N N . VAL A 1 278 ? 20.991 -16.720 -0.522 1.00 46.78 278 VAL A N 1
ATOM 2182 C CA . VAL A 1 278 ? 20.141 -17.212 0.582 1.00 46.78 278 VAL A CA 1
ATOM 2183 C C . VAL A 1 278 ? 20.577 -16.656 1.945 1.00 46.78 278 VAL A C 1
ATOM 2185 O O . VAL A 1 278 ? 19.743 -16.442 2.826 1.00 46.78 278 VAL A O 1
ATOM 2188 N N . PHE A 1 279 ? 21.877 -16.404 2.123 1.00 51.47 279 PHE A N 1
ATOM 2189 C CA . PHE A 1 279 ? 22.451 -15.809 3.337 1.00 51.47 279 PHE A CA 1
ATOM 2190 C C . PHE A 1 279 ? 22.679 -14.306 3.214 1.00 51.47 279 PHE A C 1
ATOM 2192 O O . PHE A 1 279 ? 23.327 -13.702 4.073 1.00 51.47 279 PHE A O 1
ATOM 2199 N N . ASP A 1 280 ? 22.152 -13.706 2.153 1.00 55.91 280 ASP A N 1
ATOM 2200 C CA . ASP A 1 280 ? 22.249 -12.284 1.948 1.00 55.91 280 ASP A CA 1
ATOM 2201 C C . ASP A 1 280 ? 21.605 -11.582 3.157 1.00 55.91 280 ASP A C 1
ATOM 2203 O O . ASP A 1 280 ? 20.445 -11.870 3.486 1.00 55.91 280 ASP A O 1
ATOM 2207 N N . PRO A 1 281 ? 22.326 -10.686 3.859 1.00 52.81 281 PRO A N 1
ATOM 2208 C CA . PRO A 1 281 ? 21.796 -9.984 5.025 1.00 52.81 281 PRO A CA 1
ATOM 2209 C C . PRO A 1 281 ? 20.464 -9.284 4.734 1.00 52.81 281 PRO A C 1
ATOM 2211 O O . PRO A 1 281 ? 19.640 -9.127 5.636 1.00 52.81 281 PRO A O 1
ATOM 2214 N N . TYR A 1 282 ? 20.218 -8.917 3.481 1.00 47.81 282 TYR A N 1
ATOM 2215 C CA . TYR A 1 282 ? 18.977 -8.333 3.026 1.00 47.81 282 TYR A CA 1
ATOM 2216 C C . TYR A 1 282 ? 17.823 -9.343 2.908 1.00 47.81 282 TYR A C 1
ATOM 2218 O O . TYR A 1 282 ? 16.713 -9.062 3.368 1.00 47.81 282 TYR A O 1
ATOM 2226 N N . VAL A 1 283 ? 18.075 -10.545 2.382 1.00 53.66 283 VAL A N 1
ATOM 2227 C CA . VAL A 1 283 ? 17.097 -11.651 2.356 1.00 53.66 283 VAL A CA 1
ATOM 2228 C C . VAL A 1 283 ? 16.801 -12.128 3.780 1.00 53.66 283 VAL A C 1
ATOM 2230 O O . VAL A 1 283 ? 15.639 -12.289 4.166 1.00 53.66 283 VAL A O 1
ATOM 2233 N N . ILE A 1 284 ? 17.837 -12.247 4.615 1.00 63.81 284 ILE A N 1
ATOM 2234 C CA . ILE A 1 284 ? 17.705 -12.571 6.038 1.00 63.81 284 ILE A CA 1
ATOM 2235 C C . ILE A 1 284 ? 16.873 -11.503 6.757 1.00 63.81 284 ILE A C 1
ATOM 2237 O O . ILE A 1 284 ? 15.986 -11.852 7.534 1.00 63.81 284 ILE A O 1
ATOM 2241 N N . ALA A 1 285 ? 17.093 -10.212 6.493 1.00 58.62 285 ALA A N 1
ATOM 2242 C CA . ALA A 1 285 ? 16.295 -9.145 7.091 1.00 58.62 285 ALA A CA 1
ATOM 2243 C C . ALA A 1 285 ? 14.804 -9.254 6.717 1.00 58.62 285 ALA A C 1
ATOM 2245 O O . ALA A 1 285 ? 13.952 -9.049 7.589 1.00 58.62 285 ALA A O 1
ATOM 2246 N N . ALA A 1 286 ? 14.471 -9.641 5.476 1.00 54.75 286 ALA A N 1
ATOM 2247 C CA . ALA A 1 286 ? 13.091 -9.942 5.059 1.00 54.75 286 ALA A CA 1
ATOM 2248 C C . ALA A 1 286 ? 12.492 -11.056 5.916 1.00 54.75 286 ALA A C 1
ATOM 2250 O O . ALA A 1 286 ? 11.452 -10.882 6.557 1.00 54.75 286 ALA A O 1
ATOM 2251 N N . ILE A 1 287 ? 13.188 -12.195 5.956 1.00 65.12 287 ILE A N 1
ATOM 2252 C CA . ILE A 1 287 ? 12.751 -13.400 6.659 1.00 65.12 287 ILE A CA 1
ATOM 2253 C C . ILE A 1 287 ? 12.567 -13.099 8.148 1.00 65.12 287 ILE A C 1
ATOM 2255 O O . ILE A 1 287 ? 11.541 -13.450 8.731 1.00 65.12 287 ILE A O 1
ATOM 2259 N N . LEU A 1 288 ? 13.515 -12.391 8.766 1.00 71.75 288 LEU A N 1
ATOM 2260 C CA . LEU A 1 288 ? 13.442 -11.988 10.168 1.00 71.75 288 LEU A CA 1
ATOM 2261 C C . LEU A 1 288 ? 12.304 -10.997 10.431 1.00 71.75 288 LEU A C 1
ATOM 2263 O O . LEU A 1 288 ? 11.670 -11.085 11.483 1.00 71.75 288 LEU A O 1
ATOM 2267 N N . SER A 1 289 ? 11.994 -10.100 9.493 1.00 60.91 289 SER A N 1
ATOM 2268 C CA . SER A 1 289 ? 10.870 -9.160 9.608 1.00 60.91 289 SER A CA 1
ATOM 2269 C C . SER A 1 289 ? 9.523 -9.888 9.560 1.00 60.91 289 SER A C 1
ATOM 2271 O O . SER A 1 289 ? 8.652 -9.643 10.402 1.00 60.91 289 SER A O 1
ATOM 2273 N N . VAL A 1 290 ? 9.378 -10.858 8.652 1.00 64.06 290 VAL A N 1
ATOM 2274 C CA . VAL A 1 290 ? 8.205 -11.743 8.578 1.00 64.06 290 VAL A CA 1
ATOM 2275 C C . VAL A 1 290 ? 8.102 -12.620 9.831 1.00 64.06 290 VAL A C 1
ATOM 2277 O O . VAL A 1 290 ? 7.033 -12.706 10.440 1.00 64.06 290 VAL A O 1
ATOM 2280 N N . ALA A 1 291 ? 9.207 -13.214 10.287 1.00 72.50 291 ALA A N 1
ATOM 2281 C CA . ALA A 1 291 ? 9.249 -14.028 11.502 1.00 72.50 291 ALA A CA 1
ATOM 2282 C C . ALA A 1 291 ? 8.917 -13.207 12.760 1.00 72.50 291 ALA A C 1
ATOM 2284 O O . ALA A 1 291 ? 8.191 -13.674 13.643 1.00 72.50 291 ALA A O 1
ATOM 2285 N N . PHE A 1 292 ? 9.395 -11.963 12.843 1.00 74.88 292 PHE A N 1
ATOM 2286 C CA . PHE A 1 292 ? 9.056 -11.030 13.913 1.00 74.88 292 PHE A CA 1
ATOM 2287 C C . PHE A 1 292 ? 7.561 -10.701 13.913 1.00 74.88 292 PHE A C 1
ATOM 2289 O O . PHE A 1 292 ? 6.924 -10.779 14.969 1.00 74.88 292 PHE A O 1
ATOM 2296 N N . LEU A 1 293 ? 6.981 -10.399 12.746 1.00 66.00 293 LEU A N 1
ATOM 2297 C CA . LEU A 1 293 ? 5.544 -10.175 12.599 1.00 66.00 293 LEU A CA 1
ATOM 2298 C C . LEU A 1 293 ? 4.752 -11.410 13.046 1.00 66.00 293 LEU A C 1
ATOM 2300 O O . LEU A 1 293 ? 3.849 -11.297 13.876 1.00 66.00 293 LEU A O 1
ATOM 2304 N N . PHE A 1 294 ? 5.140 -12.598 12.582 1.00 68.56 294 PHE A N 1
ATOM 2305 C CA . PHE A 1 294 ? 4.513 -13.865 12.956 1.00 68.56 294 PHE A CA 1
ATOM 2306 C C . PHE A 1 294 ? 4.569 -14.104 14.472 1.00 68.56 294 PHE A C 1
ATOM 2308 O O . PHE A 1 294 ? 3.556 -14.415 15.109 1.00 68.56 294 PHE A O 1
ATOM 2315 N N . ARG A 1 295 ? 5.735 -13.885 15.093 1.00 75.88 295 ARG A N 1
ATOM 2316 C CA . ARG A 1 295 ? 5.920 -13.989 16.547 1.00 75.88 295 ARG A CA 1
ATOM 2317 C C . ARG A 1 295 ? 5.055 -12.982 17.300 1.00 75.88 295 ARG A C 1
ATOM 2319 O O . ARG A 1 295 ? 4.461 -13.335 18.319 1.00 75.88 295 ARG A O 1
ATOM 2326 N N . ARG A 1 296 ? 4.969 -11.740 16.819 1.00 70.00 296 ARG A N 1
ATOM 2327 C CA . ARG A 1 296 ? 4.164 -10.673 17.430 1.00 70.00 296 ARG A CA 1
ATOM 2328 C C . ARG A 1 296 ? 2.672 -10.994 17.377 1.00 70.00 296 ARG A C 1
ATOM 2330 O O . ARG A 1 296 ? 2.003 -10.875 18.402 1.00 70.00 296 ARG A O 1
ATOM 2337 N N . LEU A 1 297 ? 2.177 -11.459 16.229 1.00 68.12 297 LEU A N 1
ATOM 2338 C CA . LEU A 1 297 ? 0.786 -11.885 16.053 1.00 68.12 297 LEU A CA 1
ATOM 2339 C C . LEU A 1 297 ? 0.433 -13.092 16.939 1.00 68.12 297 LEU A C 1
ATOM 2341 O O . LEU A 1 297 ? -0.687 -13.183 17.435 1.00 68.12 297 LEU A O 1
ATOM 2345 N N . ASN A 1 298 ? 1.386 -13.996 17.194 1.00 68.56 298 ASN A N 1
ATOM 2346 C CA . ASN A 1 298 ? 1.162 -15.163 18.052 1.00 68.56 298 ASN A CA 1
ATOM 2347 C C . ASN A 1 298 ? 1.310 -14.886 19.558 1.00 68.56 298 ASN A C 1
ATOM 2349 O O . ASN A 1 298 ? 0.604 -15.507 20.350 1.00 68.56 298 ASN A O 1
ATOM 2353 N N . ARG A 1 299 ? 2.165 -13.945 19.984 1.00 68.00 299 ARG A N 1
ATOM 2354 C CA . ARG A 1 299 ? 2.362 -13.614 21.413 1.00 68.00 299 ARG A CA 1
ATOM 2355 C C . ARG A 1 299 ? 1.114 -13.059 22.103 1.00 68.00 299 ARG A C 1
ATOM 2357 O O . ARG A 1 299 ? 0.986 -13.205 23.312 1.00 68.00 299 ARG A O 1
ATOM 2364 N N . GLN A 1 300 ? 0.177 -12.474 21.360 1.00 59.31 300 GLN A N 1
ATOM 2365 C CA . GLN A 1 300 ? -1.074 -11.953 21.925 1.00 59.31 300 GLN A CA 1
ATOM 2366 C C . GLN A 1 300 ? -2.119 -13.041 22.246 1.00 59.31 300 GLN A C 1
ATOM 2368 O O . GLN A 1 300 ? -3.215 -12.719 22.696 1.00 59.31 300 GLN A O 1
ATOM 2373 N N . LYS A 1 301 ? -1.797 -14.328 22.037 1.00 53.97 301 LYS A N 1
ATOM 2374 C CA . LYS A 1 301 ? -2.696 -15.460 22.313 1.00 53.97 301 LYS A CA 1
ATOM 2375 C C . LYS A 1 301 ? -2.597 -16.035 23.726 1.00 53.97 301 LYS A C 1
ATOM 2377 O O . LYS A 1 301 ? -3.396 -16.915 24.023 1.00 53.97 301 LYS A O 1
ATOM 2382 N N . MET A 1 302 ? -1.664 -15.604 24.579 1.00 42.84 302 MET A N 1
ATOM 2383 C CA . MET A 1 302 ? -1.593 -16.163 25.935 1.00 42.84 302 MET A CA 1
ATOM 2384 C C . MET A 1 302 ? -2.702 -15.546 26.799 1.00 42.84 302 MET A C 1
ATOM 2386 O O . MET A 1 302 ? -2.650 -14.339 27.050 1.00 42.84 302 MET A O 1
ATOM 2390 N N . PRO A 1 303 ? -3.732 -16.318 27.205 1.00 53.75 303 PRO A N 1
ATOM 2391 C CA . PRO A 1 303 ? -4.710 -15.827 28.162 1.00 53.75 303 PRO A CA 1
ATOM 2392 C C . PRO A 1 303 ? -3.976 -15.450 29.448 1.00 53.75 303 PRO A C 1
ATOM 2394 O O . PRO A 1 303 ? -3.007 -16.111 29.828 1.00 53.75 303 PRO A O 1
ATOM 2397 N N . ASN A 1 304 ? -4.437 -14.388 30.114 1.00 49.22 304 ASN A N 1
ATOM 2398 C CA . ASN A 1 304 ? -4.039 -14.165 31.498 1.00 49.22 304 ASN A CA 1
ATOM 2399 C C . ASN A 1 304 ? -4.307 -15.473 32.257 1.00 49.22 304 ASN A C 1
ATOM 2401 O O . ASN A 1 304 ? -5.422 -15.995 32.126 1.00 49.22 304 ASN A O 1
ATOM 2405 N N . PRO A 1 305 ? -3.327 -16.022 33.002 1.00 53.88 305 PRO A N 1
ATOM 2406 C CA . PRO A 1 305 ? -3.632 -17.092 33.935 1.00 53.88 305 PRO A CA 1
ATOM 2407 C C . PRO A 1 305 ? -4.781 -16.596 34.813 1.00 53.88 305 PRO A C 1
ATOM 2409 O O . PRO A 1 305 ? -4.779 -15.441 35.251 1.00 53.88 305 PRO A O 1
ATOM 2412 N N . LEU A 1 306 ? -5.815 -17.429 34.950 1.00 60.44 306 LEU A N 1
ATOM 2413 C CA . LEU A 1 306 ? -6.960 -17.112 35.793 1.00 60.44 306 LEU A CA 1
ATOM 2414 C C . LEU A 1 306 ? -6.437 -16.705 37.179 1.00 60.44 306 LEU A C 1
ATOM 2416 O O . LEU A 1 306 ? -5.488 -17.332 37.658 1.00 60.44 306 LEU A O 1
ATOM 2420 N N . PRO A 1 307 ? -7.001 -15.662 37.811 1.00 66.75 307 PRO A N 1
ATOM 2421 C CA . PRO A 1 307 ? -6.695 -15.396 39.206 1.00 66.75 307 PRO A CA 1
ATOM 2422 C C . PRO A 1 307 ? -7.117 -16.632 40.012 1.00 66.75 307 PRO A C 1
ATOM 2424 O O . PRO A 1 307 ? -8.292 -17.002 39.995 1.00 66.75 307 PRO A O 1
ATOM 2427 N N . HIS A 1 308 ? -6.129 -17.300 40.607 1.00 67.25 308 HIS A N 1
ATOM 2428 C CA . HIS A 1 308 ? -6.318 -18.357 41.598 1.00 67.25 308 HIS A CA 1
ATOM 2429 C C . HIS A 1 308 ? -6.692 -17.750 42.947 1.00 67.25 308 HIS A C 1
ATOM 2431 O O . HIS A 1 308 ? -6.146 -16.667 43.266 1.00 67.25 308 HIS A O 1
#

Secondary structure (DSSP, 8-state):
--S---HHHHHHHHHHHHHHHHHHHHHHHT--HHHHHHHHHHHHHHHHHHHHHHHHHHHHHHHHHHH-TTSPPP--HHHHHHHHHHHHHHHHTT--HHHHHHHHHHHHHHHHHHHHHHHHHHHHHHHHHTT---HHHHHHHHHHHHHHHHHHHHHHHHHHHSS--SGGGGGGT--HHHHHHHHHHHHHHHHHHHHHHHHHHHHHHHHTT-SSSPPPGGGGGS------HHHHHHHHHHHHHHHHHHHHHHHSPPPP-S-----SS-GGG----TTTTTT-HHHHHHHHHHHHHHHHHHHTT-PPPP--